Protein AF-A0AAW1GM35-F1 (afdb_monomer_lite)

Radius of gyration: 33.36 Å; chains: 1; bounding box: 87×50×79 Å

pLDDT: mean 75.02, std 17.86, range [32.12, 93.69]

Organism: Saponaria officinalis (NCBI:txid3572)

Structure (mmCIF, N/CA/C/O backbone):
data_AF-A0AAW1GM35-F1
#
_entry.id   AF-A0AAW1GM35-F1
#
loop_
_atom_site.group_PDB
_atom_site.id
_atom_site.type_symbol
_atom_site.label_atom_id
_atom_site.label_alt_id
_atom_site.label_comp_id
_atom_site.label_asym_id
_atom_site.label_entity_id
_atom_site.label_seq_id
_atom_site.pdbx_PDB_ins_code
_atom_site.Cartn_x
_atom_site.Cartn_y
_atom_site.Cartn_z
_atom_site.occupancy
_atom_site.B_iso_or_equiv
_atom_site.auth_seq_id
_atom_site.auth_comp_id
_atom_site.auth_asym_id
_atom_site.auth_atom_id
_atom_site.pdbx_PDB_model_num
ATOM 1 N N . MET A 1 1 ? -13.112 -15.712 -7.046 1.00 32.12 1 MET A N 1
ATOM 2 C CA . MET A 1 1 ? -11.960 -14.816 -7.282 1.00 32.12 1 MET A CA 1
ATOM 3 C C . MET A 1 1 ? -10.790 -15.683 -7.700 1.00 32.12 1 MET A C 1
ATOM 5 O O . MET A 1 1 ? -10.444 -16.577 -6.942 1.00 32.12 1 MET A O 1
ATOM 9 N N . ARG A 1 2 ? -10.239 -15.509 -8.906 1.00 34.97 2 ARG A N 1
ATOM 10 C CA . ARG A 1 2 ? -8.983 -16.179 -9.266 1.00 34.97 2 ARG A CA 1
ATOM 11 C C . ARG A 1 2 ? -7.852 -15.352 -8.672 1.00 34.97 2 ARG A C 1
ATOM 13 O O . ARG A 1 2 ? -7.582 -14.259 -9.156 1.00 34.97 2 ARG A O 1
ATOM 20 N N . VAL A 1 3 ? -7.256 -15.851 -7.598 1.00 40.06 3 VAL A N 1
ATOM 21 C CA . VAL A 1 3 ? -5.937 -15.399 -7.165 1.00 40.06 3 VAL A CA 1
ATOM 22 C C . VAL A 1 3 ? -4.991 -15.848 -8.273 1.00 40.06 3 VAL A C 1
ATOM 24 O O . VAL A 1 3 ? -4.821 -17.045 -8.492 1.00 40.06 3 VAL A O 1
ATOM 27 N N . LEU A 1 4 ? -4.482 -14.901 -9.060 1.00 42.59 4 LEU A N 1
ATOM 28 C CA . LEU A 1 4 ? -3.364 -15.161 -9.958 1.00 42.59 4 LEU A CA 1
ATOM 29 C C . LEU A 1 4 ? -2.147 -15.388 -9.064 1.00 42.59 4 LEU A C 1
ATOM 31 O O . LEU A 1 4 ? -1.427 -14.454 -8.719 1.00 42.59 4 LEU A O 1
ATOM 35 N N . GLU A 1 5 ? -1.964 -16.638 -8.642 1.00 44.81 5 GLU A N 1
ATOM 36 C CA . GLU A 1 5 ? -0.674 -17.161 -8.210 1.00 44.81 5 GLU A CA 1
ATOM 37 C C . GLU A 1 5 ? 0.240 -17.173 -9.432 1.00 44.81 5 GLU A C 1
ATOM 39 O O . GLU A 1 5 ? 0.529 -18.198 -10.052 1.00 44.81 5 GLU A O 1
ATOM 44 N N . ASP A 1 6 ? 0.687 -15.985 -9.818 1.00 46.25 6 ASP A N 1
ATOM 45 C CA . ASP A 1 6 ? 1.855 -15.863 -10.652 1.00 46.25 6 ASP A CA 1
ATOM 46 C C . ASP A 1 6 ? 3.016 -16.338 -9.781 1.00 46.25 6 ASP A C 1
ATOM 48 O O . ASP A 1 6 ? 3.591 -15.565 -9.016 1.00 46.25 6 ASP A O 1
ATOM 52 N N . SER A 1 7 ? 3.302 -17.646 -9.867 1.00 44.41 7 SER A N 1
ATOM 53 C CA . SER A 1 7 ? 4.556 -18.262 -9.435 1.00 44.41 7 SER A CA 1
ATOM 54 C C . SER A 1 7 ? 5.657 -17.234 -9.640 1.00 44.41 7 SER A C 1
ATOM 56 O O . SER A 1 7 ? 5.785 -16.706 -10.749 1.00 44.41 7 SER A O 1
ATOM 58 N N . ILE A 1 8 ? 6.367 -16.890 -8.564 1.00 48.56 8 ILE A N 1
ATOM 59 C CA . ILE A 1 8 ? 7.506 -15.976 -8.586 1.00 48.56 8 ILE A CA 1
ATOM 60 C C . ILE A 1 8 ? 8.506 -16.583 -9.566 1.00 48.56 8 ILE A C 1
ATOM 62 O O . ILE A 1 8 ? 9.304 -17.451 -9.214 1.00 48.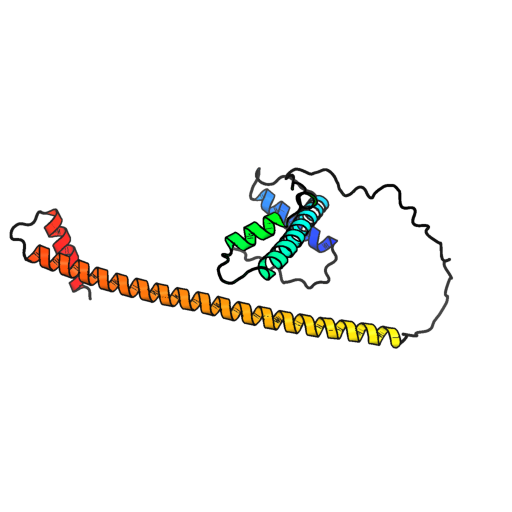56 8 ILE A O 1
ATOM 66 N N . VAL A 1 9 ? 8.392 -16.206 -10.839 1.00 49.59 9 VAL A N 1
ATOM 67 C CA . VAL A 1 9 ? 9.261 -16.751 -11.865 1.00 49.59 9 VAL A CA 1
ATOM 68 C C . VAL A 1 9 ? 10.607 -16.093 -11.636 1.00 49.59 9 VAL A C 1
ATOM 70 O O . VAL A 1 9 ? 10.710 -14.867 -11.653 1.00 49.59 9 VAL A O 1
ATOM 73 N N . GLY A 1 10 ? 11.605 -16.925 -11.342 1.00 48.44 10 GLY A N 1
ATOM 74 C CA . GLY A 1 10 ? 12.950 -16.496 -10.988 1.00 48.44 10 GLY A CA 1
ATOM 75 C C . GLY A 1 10 ? 13.560 -15.518 -11.993 1.00 48.44 10 GLY A C 1
ATOM 76 O O . GLY A 1 10 ? 13.146 -15.425 -13.148 1.00 48.44 10 GLY A O 1
ATOM 77 N N . THR A 1 11 ? 14.583 -14.814 -11.518 1.00 52.97 11 THR A N 1
ATOM 78 C CA . THR A 1 11 ? 15.310 -13.665 -12.091 1.00 52.97 11 THR A CA 1
ATOM 79 C C . THR A 1 11 ? 15.846 -13.825 -13.533 1.00 52.97 11 THR A C 1
ATOM 81 O O . THR A 1 11 ? 16.445 -12.891 -14.057 1.00 52.97 11 THR A O 1
ATOM 84 N N . ASP A 1 12 ? 15.607 -14.954 -14.206 1.00 51.22 12 ASP A N 1
ATOM 85 C CA . ASP A 1 12 ? 16.192 -15.344 -15.500 1.00 51.22 12 ASP A CA 1
ATOM 86 C C . ASP A 1 12 ? 15.163 -15.468 -16.649 1.00 51.22 12 ASP A C 1
ATOM 88 O O . ASP A 1 12 ? 15.326 -16.241 -17.595 1.00 51.22 12 ASP A O 1
ATOM 92 N N . GLN A 1 13 ? 14.067 -14.700 -16.608 1.00 62.78 13 GLN A N 1
ATOM 93 C CA . GLN A 1 13 ? 13.185 -14.567 -17.773 1.00 62.78 13 GLN A CA 1
ATOM 94 C C . GLN A 1 13 ? 13.818 -13.671 -18.845 1.00 62.78 13 GLN A C 1
ATOM 96 O O . GLN A 1 13 ? 14.325 -12.583 -18.557 1.00 62.78 13 GLN A O 1
ATOM 101 N N . ALA A 1 14 ? 13.698 -14.065 -20.117 1.00 75.25 14 ALA A N 1
ATOM 102 C CA . ALA A 1 14 ? 13.976 -13.155 -21.221 1.00 75.25 14 ALA A CA 1
ATOM 103 C C . ALA A 1 14 ? 13.109 -11.892 -21.059 1.00 75.25 14 ALA A C 1
ATOM 105 O O . ALA A 1 14 ? 11.888 -11.986 -20.937 1.00 75.25 14 ALA A O 1
ATOM 106 N N . ASN A 1 15 ? 13.738 -10.712 -21.071 1.00 77.56 15 ASN A N 1
ATOM 107 C CA . ASN A 1 15 ? 13.090 -9.405 -20.875 1.00 77.56 15 ASN A CA 1
ATOM 108 C C . ASN A 1 15 ? 11.808 -9.244 -21.722 1.00 77.56 15 ASN A C 1
ATOM 110 O O . ASN A 1 15 ? 10.807 -8.685 -21.277 1.00 77.56 15 ASN A O 1
ATOM 114 N N . GLU A 1 16 ? 11.817 -9.802 -22.931 1.00 80.19 16 GLU A N 1
ATOM 115 C CA . GLU A 1 16 ? 10.668 -9.829 -23.830 1.00 80.19 16 GLU A CA 1
ATOM 116 C C . GLU A 1 16 ? 9.476 -10.634 -23.289 1.00 80.19 16 GLU A C 1
ATOM 118 O O . GLU A 1 16 ? 8.349 -10.143 -23.338 1.00 80.19 16 GLU A O 1
ATOM 123 N N . ALA A 1 17 ? 9.711 -11.823 -22.726 1.00 83.38 17 ALA A N 1
ATOM 124 C CA . ALA A 1 17 ? 8.664 -12.671 -22.160 1.00 83.38 17 ALA A CA 1
ATOM 125 C C . ALA A 1 17 ? 7.968 -11.990 -20.972 1.00 83.38 17 ALA A C 1
ATOM 127 O O . ALA A 1 17 ? 6.737 -11.967 -20.907 1.00 83.38 17 ALA A O 1
ATOM 128 N N . PHE A 1 18 ? 8.746 -11.353 -20.092 1.00 84.69 18 PHE A N 1
ATOM 129 C CA . PHE A 1 18 ? 8.216 -10.572 -18.975 1.00 84.69 18 PHE A CA 1
ATOM 130 C C . PHE A 1 18 ? 7.275 -9.462 -19.461 1.00 84.69 18 PHE A C 1
ATOM 132 O O . PHE A 1 18 ? 6.116 -9.377 -19.050 1.00 84.69 18 PHE A O 1
ATOM 139 N N . TRP A 1 19 ? 7.736 -8.633 -20.400 1.00 88.44 19 TRP A N 1
ATOM 140 C CA . TRP A 1 19 ? 6.930 -7.517 -20.891 1.00 88.44 19 TRP A CA 1
ATOM 141 C C . TRP A 1 19 ? 5.730 -7.955 -21.739 1.00 88.44 19 TRP A C 1
ATOM 143 O O . TRP A 1 19 ? 4.736 -7.230 -21.783 1.00 88.44 19 TRP A O 1
ATOM 153 N N . ASN A 1 20 ? 5.780 -9.127 -22.379 1.00 88.06 20 ASN A N 1
ATOM 154 C CA . ASN A 1 20 ? 4.615 -9.725 -23.038 1.00 88.06 20 ASN A CA 1
ATOM 155 C C . ASN A 1 20 ? 3.531 -10.120 -22.023 1.00 88.06 20 ASN A C 1
ATOM 157 O O . ASN A 1 20 ? 2.350 -9.858 -22.258 1.00 88.06 20 ASN A O 1
ATOM 161 N N . ARG A 1 21 ? 3.916 -10.663 -20.861 1.00 89.69 21 ARG A N 1
ATOM 162 C CA . ARG A 1 21 ? 2.977 -10.951 -19.765 1.00 89.69 21 ARG A CA 1
ATOM 163 C C . ARG A 1 21 ? 2.342 -9.671 -19.222 1.00 89.69 21 ARG A C 1
ATOM 165 O O . ARG A 1 21 ? 1.122 -9.566 -19.170 1.00 89.69 21 ARG A O 1
ATOM 172 N N . VAL A 1 22 ? 3.158 -8.659 -18.911 1.00 88.81 22 VAL A N 1
ATOM 173 C CA . VAL A 1 22 ? 2.674 -7.346 -18.437 1.00 88.81 22 VAL A CA 1
ATOM 174 C C . VAL A 1 22 ? 1.715 -6.707 -19.444 1.00 88.81 22 VAL A C 1
ATOM 176 O O . VAL A 1 22 ? 0.691 -6.143 -19.065 1.00 88.81 22 VAL A O 1
ATOM 179 N N . LYS A 1 23 ? 2.023 -6.810 -20.740 1.00 90.50 23 LYS A N 1
ATOM 180 C CA . LYS A 1 23 ? 1.155 -6.323 -21.815 1.00 90.50 23 LYS A CA 1
ATOM 181 C C . LYS A 1 23 ? -0.191 -7.048 -21.849 1.00 90.50 23 LYS A C 1
ATOM 183 O O . LYS A 1 23 ? -1.203 -6.380 -22.033 1.00 90.50 23 LYS A O 1
ATOM 188 N N . SER A 1 24 ? -0.189 -8.365 -21.657 1.00 89.81 24 SER A N 1
ATOM 189 C CA . SER A 1 24 ? -1.408 -9.181 -21.637 1.00 89.81 24 SER A CA 1
ATOM 190 C C . SER A 1 24 ? -2.314 -8.765 -20.476 1.00 89.81 24 SER A C 1
ATOM 192 O O . SER A 1 24 ? -3.457 -8.385 -20.709 1.00 89.81 24 SER A O 1
ATOM 194 N N . PHE A 1 25 ? -1.769 -8.653 -19.259 1.00 91.44 25 PHE A N 1
ATOM 195 C CA . PHE A 1 25 ? -2.521 -8.140 -18.106 1.00 91.44 25 PHE A CA 1
ATOM 196 C C . PHE A 1 25 ? -3.044 -6.716 -18.310 1.00 91.44 25 PHE A C 1
ATOM 198 O O . PHE A 1 25 ? -4.157 -6.388 -17.902 1.00 91.44 25 PHE A O 1
ATOM 205 N N . TYR A 1 26 ? -2.256 -5.850 -18.950 1.00 88.00 26 TYR A N 1
ATOM 206 C CA . TYR A 1 26 ? -2.696 -4.494 -19.262 1.00 88.00 26 TYR A CA 1
ATOM 207 C C . TYR A 1 26 ? -3.879 -4.476 -20.240 1.00 88.00 26 TYR A C 1
ATOM 209 O O . TYR A 1 26 ? -4.788 -3.658 -20.092 1.00 88.00 26 TYR A O 1
ATOM 217 N N . ASP A 1 27 ? -3.871 -5.354 -21.244 1.00 88.94 27 ASP A N 1
ATOM 218 C CA . ASP A 1 27 ? -4.972 -5.476 -22.197 1.00 88.94 27 ASP A CA 1
ATOM 219 C C . ASP A 1 27 ? -6.230 -6.053 -21.540 1.00 88.94 27 ASP A C 1
ATOM 221 O O . ASP A 1 27 ? -7.302 -5.488 -21.742 1.00 88.94 27 ASP A O 1
ATOM 225 N N . GLU A 1 28 ? -6.099 -7.077 -20.694 1.00 90.38 28 GLU A N 1
ATOM 226 C CA . GLU A 1 28 ? -7.210 -7.628 -19.902 1.00 90.38 28 GLU A CA 1
ATOM 227 C C . GLU A 1 28 ? -7.840 -6.555 -19.000 1.00 90.38 28 GLU A C 1
ATOM 229 O O . GLU A 1 28 ? -9.055 -6.361 -18.993 1.00 90.38 28 GLU A O 1
ATOM 234 N N . ALA A 1 29 ? -7.014 -5.779 -18.288 1.00 88.31 29 ALA A N 1
ATOM 235 C CA . ALA A 1 29 ? -7.487 -4.680 -17.447 1.00 88.31 29 ALA A CA 1
ATOM 236 C C . ALA A 1 29 ? -8.176 -3.570 -18.259 1.00 88.31 29 ALA A C 1
ATOM 238 O O . ALA A 1 29 ? -9.118 -2.937 -17.770 1.00 88.31 29 ALA A O 1
ATOM 239 N N . ARG A 1 30 ? -7.715 -3.324 -19.494 1.00 90.31 30 ARG A N 1
ATOM 240 C CA . ARG A 1 30 ? -8.339 -2.376 -20.427 1.00 90.31 30 ARG A CA 1
ATOM 241 C C . ARG A 1 30 ? -9.690 -2.882 -20.919 1.00 90.31 30 ARG A C 1
ATOM 243 O O . ARG A 1 30 ? -10.614 -2.084 -21.031 1.00 90.31 30 ARG A O 1
ATOM 250 N N . GLU A 1 31 ? -9.799 -4.166 -21.240 1.00 87.19 31 GLU A N 1
ATOM 251 C CA . GLU A 1 31 ? -11.054 -4.788 -21.675 1.00 87.19 31 GLU A CA 1
ATOM 252 C C . GLU A 1 31 ? -12.089 -4.818 -20.551 1.00 87.19 31 GLU A C 1
ATOM 254 O O . GLU A 1 31 ? -13.257 -4.532 -20.798 1.00 87.19 31 GLU A O 1
ATOM 259 N N . ALA A 1 32 ? -11.653 -5.059 -19.312 1.00 87.62 32 ALA A N 1
ATOM 260 C CA . ALA A 1 32 ? -12.509 -4.984 -18.132 1.00 87.62 32 ALA A CA 1
ATOM 261 C C . ALA A 1 32 ? -12.976 -3.550 -17.803 1.00 87.62 32 ALA A C 1
ATOM 263 O O . ALA A 1 32 ? -14.039 -3.378 -17.214 1.00 87.62 32 ALA A O 1
ATOM 264 N N . ASN A 1 33 ? -12.202 -2.520 -18.177 1.00 82.12 33 ASN A N 1
ATOM 265 C CA . ASN A 1 33 ? -12.499 -1.108 -17.897 1.00 82.12 33 ASN A CA 1
ATOM 266 C C . ASN A 1 33 ? -12.427 -0.248 -19.174 1.00 82.12 33 ASN A C 1
ATOM 268 O O . ASN A 1 33 ? -11.512 0.583 -19.324 1.00 82.12 33 ASN A O 1
ATOM 272 N N . PRO A 1 34 ? -13.372 -0.428 -20.116 1.00 79.44 34 PRO A N 1
ATOM 273 C CA . PRO A 1 34 ? -13.373 0.318 -21.365 1.00 79.44 34 PRO A CA 1
ATOM 274 C C . PRO A 1 34 ? -13.502 1.825 -21.091 1.00 79.44 34 PRO A C 1
ATOM 276 O O . PRO A 1 34 ? -14.370 2.268 -20.346 1.00 79.44 34 PRO A O 1
ATOM 279 N N . GLY A 1 35 ? -12.610 2.623 -21.685 1.00 77.06 35 GLY A N 1
ATOM 280 C CA . GLY A 1 35 ? -12.595 4.089 -21.559 1.00 77.06 35 GLY A CA 1
ATOM 281 C C . GLY A 1 35 ? -11.664 4.651 -20.476 1.00 77.06 35 GLY A C 1
ATOM 282 O O . GLY A 1 35 ? -11.262 5.807 -20.582 1.00 77.06 35 GLY A O 1
ATOM 283 N N . VAL A 1 36 ? -11.240 3.845 -19.495 1.00 84.69 36 VAL A N 1
ATOM 284 C CA . VAL A 1 36 ? -10.290 4.282 -18.448 1.00 84.69 36 VAL A CA 1
ATOM 285 C C . VAL A 1 36 ? -8.840 4.142 -18.917 1.00 84.69 36 VAL A C 1
ATOM 287 O O . VAL A 1 36 ? -8.000 5.016 -18.691 1.00 84.69 36 VAL A O 1
ATOM 290 N N . LEU A 1 37 ? -8.527 3.035 -19.596 1.00 80.31 37 LEU A N 1
ATOM 291 C CA . LEU A 1 37 ? -7.178 2.725 -20.067 1.00 80.31 37 LEU A CA 1
ATOM 292 C C . LEU A 1 37 ? -7.080 2.883 -21.591 1.00 80.31 37 LEU A C 1
ATOM 294 O O . LEU A 1 37 ? -7.844 2.297 -22.354 1.00 80.31 37 LEU A O 1
ATOM 298 N N . LYS A 1 38 ? -6.099 3.667 -22.053 1.00 84.94 38 LYS A N 1
ATOM 299 C CA . LYS A 1 38 ? -5.796 3.824 -23.485 1.00 84.94 38 LYS A CA 1
ATOM 300 C C . LYS A 1 38 ? -5.099 2.575 -24.035 1.00 84.94 38 LYS A C 1
ATOM 302 O O . LYS A 1 38 ? -4.435 1.842 -23.304 1.00 84.94 38 LYS A O 1
ATOM 307 N N . LYS A 1 39 ? -5.191 2.335 -25.347 1.00 85.62 39 LYS A N 1
ATOM 308 C CA . LYS A 1 39 ? -4.347 1.322 -26.002 1.00 85.62 39 LYS A CA 1
ATOM 309 C C . LYS A 1 39 ? -2.880 1.742 -25.872 1.00 85.62 39 LYS A C 1
ATOM 311 O O . LYS A 1 39 ? -2.546 2.899 -26.095 1.00 85.62 39 LYS A O 1
ATOM 316 N N . ARG A 1 40 ? -2.008 0.809 -25.489 1.00 86.56 40 ARG A N 1
ATOM 317 C CA . ARG A 1 40 ? -0.559 1.031 -25.378 1.00 86.56 40 ARG A CA 1
ATOM 318 C C . ARG A 1 40 ? 0.182 -0.162 -25.941 1.00 86.56 40 ARG A C 1
ATOM 320 O O . ARG A 1 40 ? -0.326 -1.277 -25.867 1.00 86.56 40 ARG A O 1
ATOM 327 N N . THR A 1 41 ? 1.372 0.065 -26.485 1.00 88.94 41 THR A N 1
ATOM 328 C CA . THR A 1 41 ? 2.280 -1.005 -26.916 1.00 88.94 41 THR A CA 1
ATOM 329 C C . THR A 1 41 ? 3.158 -1.476 -25.756 1.00 88.94 41 THR A C 1
ATOM 331 O O . THR A 1 41 ? 3.322 -0.780 -24.754 1.00 88.94 41 THR A O 1
ATOM 334 N N . ARG A 1 42 ? 3.774 -2.654 -25.903 1.00 87.69 42 ARG A N 1
ATOM 335 C CA . ARG A 1 42 ? 4.736 -3.196 -24.931 1.00 87.69 42 ARG A CA 1
ATOM 336 C C . ARG A 1 42 ? 5.871 -2.211 -24.620 1.00 87.69 42 ARG A C 1
ATOM 338 O O . ARG A 1 42 ? 6.187 -1.983 -23.459 1.00 87.69 42 ARG A O 1
ATOM 345 N N . ALA A 1 43 ? 6.444 -1.598 -25.657 1.00 84.62 43 ALA A N 1
ATOM 346 C CA . ALA A 1 43 ? 7.538 -0.638 -25.520 1.00 84.62 43 ALA A CA 1
ATOM 347 C C . ALA A 1 43 ? 7.123 0.622 -24.740 1.00 84.62 43 ALA A C 1
ATOM 349 O O . ALA A 1 43 ? 7.919 1.159 -23.974 1.00 84.62 43 ALA A O 1
ATOM 350 N N . MET A 1 44 ? 5.870 1.069 -24.888 1.00 85.19 44 MET A N 1
ATOM 351 C CA . MET A 1 44 ? 5.338 2.205 -24.125 1.00 85.19 44 MET A CA 1
ATOM 352 C C . MET A 1 44 ? 5.194 1.875 -22.637 1.00 85.19 44 MET A C 1
ATOM 354 O O . MET A 1 44 ? 5.486 2.720 -21.792 1.00 85.19 44 MET A O 1
ATOM 358 N N . LEU A 1 45 ? 4.761 0.653 -22.308 1.00 84.81 45 LEU A N 1
ATOM 359 C CA . LEU A 1 45 ? 4.646 0.198 -20.919 1.00 84.81 45 LEU A CA 1
ATOM 360 C C . LEU A 1 45 ? 6.026 0.085 -20.254 1.00 84.81 45 LEU A C 1
ATOM 362 O O . LEU A 1 45 ? 6.207 0.639 -19.171 1.00 84.81 45 LEU A O 1
ATOM 366 N N . ASP A 1 46 ? 7.004 -0.526 -20.933 1.00 85.31 46 ASP A N 1
ATOM 367 C CA . ASP A 1 46 ? 8.397 -0.600 -20.458 1.00 85.31 46 ASP A CA 1
ATOM 368 C C . ASP A 1 46 ? 8.997 0.799 -20.263 1.00 85.31 46 ASP A C 1
ATOM 370 O O . ASP A 1 46 ? 9.502 1.136 -19.192 1.00 85.31 46 ASP A O 1
ATOM 374 N N . GLY A 1 47 ? 8.862 1.674 -21.263 1.00 83.25 47 GLY A N 1
ATOM 375 C CA . GLY A 1 47 ? 9.356 3.048 -21.188 1.00 83.25 47 GLY A CA 1
ATOM 376 C C . GLY A 1 47 ? 8.751 3.833 -20.022 1.00 83.25 47 GLY A C 1
ATOM 377 O O . GLY A 1 47 ? 9.478 4.485 -19.268 1.00 83.25 47 GLY A O 1
ATOM 378 N N . ARG A 1 48 ? 7.430 3.740 -19.826 1.00 86.12 48 ARG A N 1
ATOM 379 C CA . ARG A 1 48 ? 6.744 4.397 -18.707 1.00 86.12 48 ARG A CA 1
ATOM 380 C C . ARG A 1 48 ? 7.213 3.851 -17.364 1.00 86.12 48 ARG A C 1
ATOM 382 O O . ARG A 1 48 ? 7.516 4.644 -16.474 1.00 86.12 48 ARG A O 1
ATOM 389 N N . PHE A 1 49 ? 7.303 2.530 -17.230 1.00 86.94 49 PHE A N 1
ATOM 390 C CA . PHE A 1 49 ? 7.794 1.895 -16.014 1.00 86.94 49 PHE A CA 1
ATOM 391 C C . PHE A 1 49 ? 9.207 2.372 -15.682 1.00 86.94 49 PHE A C 1
ATOM 393 O O . PHE A 1 49 ? 9.413 2.904 -14.601 1.00 86.94 49 PHE A O 1
ATOM 400 N N . ARG A 1 50 ? 10.152 2.329 -16.632 1.00 84.38 50 ARG A N 1
ATOM 401 C CA . ARG A 1 50 ? 11.531 2.800 -16.409 1.00 84.38 50 ARG A CA 1
ATOM 402 C C . ARG A 1 50 ? 11.602 4.247 -15.937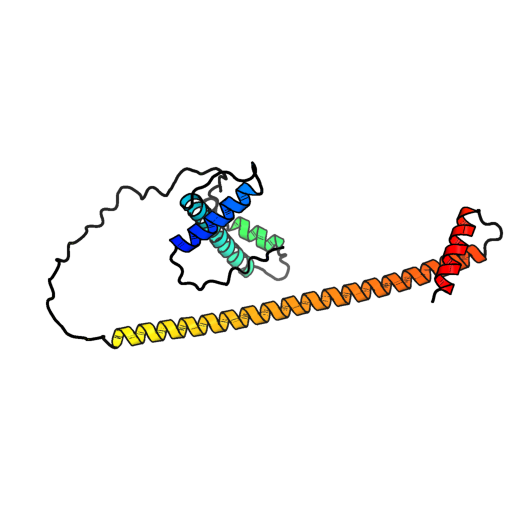 1.00 84.38 50 ARG A C 1
ATOM 404 O O . ARG A 1 50 ? 12.411 4.559 -15.062 1.00 84.38 50 ARG A O 1
ATOM 411 N N . ARG A 1 51 ? 10.774 5.137 -16.494 1.00 82.44 51 ARG A N 1
ATOM 412 C CA . ARG A 1 51 ? 10.715 6.546 -16.071 1.00 82.44 51 ARG A CA 1
ATOM 413 C C . ARG A 1 51 ? 10.228 6.668 -14.628 1.00 82.44 51 ARG A C 1
ATOM 415 O O . ARG A 1 51 ? 10.859 7.376 -13.847 1.00 82.44 51 ARG A O 1
ATOM 422 N N . ILE A 1 52 ? 9.157 5.955 -14.275 1.00 83.88 52 ILE A N 1
ATOM 423 C CA . ILE A 1 52 ? 8.620 5.923 -12.909 1.00 83.88 52 ILE A CA 1
ATOM 424 C C . ILE A 1 52 ? 9.653 5.328 -11.953 1.00 83.88 52 ILE A C 1
ATOM 426 O O . ILE A 1 52 ? 10.003 5.973 -10.972 1.00 83.88 52 ILE A O 1
ATOM 430 N N . SER A 1 53 ? 10.215 4.158 -12.262 1.00 84.50 53 SER A N 1
ATOM 431 C CA . SER A 1 53 ? 11.239 3.505 -11.443 1.00 84.50 53 SER A CA 1
ATOM 432 C C . SER A 1 53 ? 12.447 4.408 -11.228 1.00 84.50 53 SER A C 1
ATOM 434 O O . SER A 1 53 ? 12.961 4.491 -10.120 1.00 84.50 53 SER A O 1
ATOM 436 N N . THR A 1 54 ? 12.878 5.140 -12.258 1.00 83.75 54 THR A N 1
ATOM 437 C CA . THR A 1 54 ? 13.980 6.103 -12.134 1.00 83.75 54 THR A CA 1
ATOM 438 C C . THR A 1 54 ? 13.640 7.233 -11.165 1.00 83.75 54 THR A C 1
ATOM 440 O O . THR A 1 54 ? 14.476 7.601 -10.343 1.00 83.75 54 THR A O 1
ATOM 443 N N . GLN A 1 55 ? 12.428 7.783 -11.239 1.00 81.38 55 GLN A N 1
ATOM 444 C CA . GLN A 1 55 ? 11.980 8.832 -10.318 1.00 81.38 55 GLN A CA 1
ATOM 445 C C . GLN A 1 55 ? 11.847 8.310 -8.887 1.00 81.38 55 GLN A C 1
ATOM 447 O O . GLN A 1 55 ? 12.325 8.961 -7.963 1.00 81.38 55 GLN A O 1
ATOM 452 N N . VAL A 1 56 ? 11.292 7.109 -8.712 1.00 85.44 56 VAL A N 1
ATOM 453 C CA . VAL A 1 56 ? 11.187 6.445 -7.407 1.00 85.44 56 VAL A CA 1
ATOM 454 C C . VAL A 1 56 ? 12.573 6.200 -6.813 1.00 85.44 56 VAL A C 1
ATOM 456 O O . VAL A 1 56 ? 12.801 6.590 -5.679 1.00 85.44 56 VAL A O 1
ATOM 459 N N . MET A 1 57 ? 13.531 5.658 -7.574 1.00 85.19 57 MET A N 1
ATOM 460 C CA . MET A 1 57 ? 14.905 5.450 -7.090 1.00 85.19 57 MET A CA 1
ATOM 461 C C . MET A 1 57 ? 15.574 6.761 -6.652 1.00 85.19 57 MET A C 1
ATOM 463 O O . MET A 1 57 ? 16.223 6.809 -5.608 1.00 85.19 57 MET A O 1
ATOM 467 N N . LYS A 1 58 ? 15.397 7.841 -7.424 1.00 84.50 58 LYS A N 1
ATOM 468 C CA . LYS A 1 58 ? 15.912 9.173 -7.066 1.00 84.50 58 LYS A CA 1
ATOM 469 C C . LYS A 1 58 ? 15.268 9.692 -5.780 1.00 84.50 58 LYS A C 1
ATOM 471 O O . LYS A 1 58 ? 15.976 10.1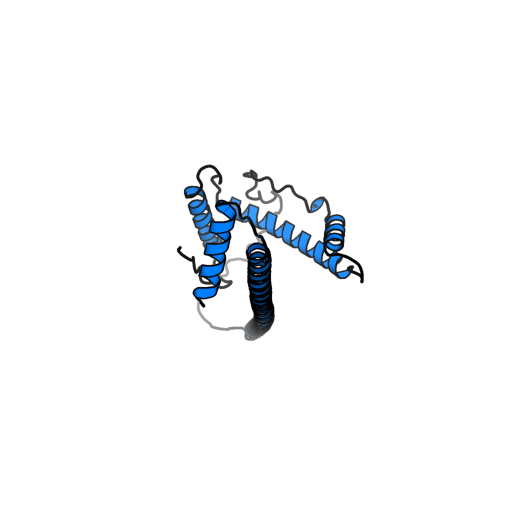46 -4.888 1.00 84.50 58 LYS A O 1
ATOM 476 N N . TRP A 1 59 ? 13.946 9.576 -5.667 1.00 84.62 59 TRP A N 1
ATOM 477 C CA . TRP A 1 59 ? 13.205 9.942 -4.462 1.00 84.62 59 TRP A CA 1
ATOM 478 C C . TRP A 1 59 ? 13.657 9.132 -3.240 1.00 84.62 59 TRP A C 1
ATOM 480 O O . TRP A 1 59 ? 13.908 9.710 -2.186 1.00 84.62 59 TRP A O 1
ATOM 490 N N . SER A 1 60 ? 13.844 7.818 -3.385 1.00 87.38 60 SER A N 1
ATOM 491 C CA . SER A 1 60 ? 14.351 6.944 -2.324 1.00 87.38 60 SER A CA 1
ATOM 492 C C . SER A 1 60 ? 15.734 7.375 -1.836 1.00 87.38 60 SER A C 1
ATOM 494 O O . SER A 1 60 ? 15.962 7.402 -0.631 1.00 87.38 60 SER A O 1
ATOM 496 N N . SER A 1 61 ? 16.630 7.788 -2.738 1.00 83.00 61 SER A N 1
ATOM 497 C CA . SER A 1 61 ? 17.937 8.334 -2.350 1.00 83.00 61 SER A CA 1
ATOM 498 C C . SER A 1 61 ? 17.804 9.643 -1.557 1.00 83.00 61 SER A C 1
ATOM 500 O O . SER A 1 61 ? 18.465 9.810 -0.533 1.00 83.00 61 SER A O 1
ATOM 502 N N . CYS A 1 62 ? 16.902 10.548 -1.959 1.00 82.88 62 CYS A N 1
ATOM 503 C CA . CYS A 1 62 ? 16.608 11.769 -1.197 1.00 82.88 62 CYS A CA 1
ATOM 504 C C . CYS A 1 62 ? 16.028 11.457 0.194 1.00 82.88 62 CYS A C 1
ATOM 506 O O . CYS A 1 62 ? 16.459 12.052 1.181 1.00 82.88 62 CYS A O 1
ATOM 508 N N . MET A 1 63 ? 15.096 10.504 0.282 1.00 88.19 63 MET A N 1
ATOM 509 C CA . MET A 1 63 ? 14.502 10.035 1.539 1.00 88.19 63 MET A CA 1
ATOM 510 C C . MET A 1 63 ? 15.530 9.394 2.468 1.00 88.19 63 MET A C 1
ATOM 512 O O . MET A 1 63 ? 15.473 9.612 3.675 1.00 88.19 63 MET A O 1
ATOM 516 N N . GLU A 1 64 ? 16.485 8.634 1.932 1.00 87.81 64 GLU A N 1
ATOM 517 C CA . GLU A 1 64 ? 17.572 8.044 2.713 1.00 87.81 64 GLU A CA 1
ATOM 518 C C . GLU A 1 64 ? 18.477 9.132 3.306 1.00 87.81 64 GLU A C 1
ATOM 520 O O . GLU A 1 64 ? 18.785 9.105 4.498 1.00 87.81 64 GLU A O 1
ATOM 525 N N . VAL A 1 65 ? 18.859 10.130 2.503 1.00 85.69 65 VAL A N 1
ATOM 526 C CA . VAL A 1 65 ? 19.661 11.267 2.978 1.00 85.69 65 VAL A CA 1
ATOM 527 C C . VAL A 1 65 ? 18.909 12.072 4.042 1.00 85.69 65 VAL A C 1
ATOM 529 O O . VAL A 1 65 ? 19.500 12.399 5.070 1.00 85.69 65 VAL A O 1
ATOM 532 N N . ALA A 1 66 ? 17.621 12.353 3.836 1.00 84.56 66 ALA A N 1
ATOM 533 C CA . ALA A 1 66 ? 16.785 13.054 4.811 1.00 84.56 66 ALA A CA 1
ATOM 534 C C . ALA A 1 66 ? 16.619 12.244 6.108 1.00 84.56 66 ALA A C 1
ATOM 536 O O . ALA A 1 66 ? 16.748 12.774 7.208 1.00 84.56 66 ALA A O 1
ATOM 537 N N . SER A 1 67 ? 16.425 10.930 5.992 1.00 85.88 67 SER A N 1
ATOM 538 C CA . SER A 1 67 ? 16.276 10.029 7.138 1.00 85.88 67 SER A CA 1
ATOM 539 C C . SER A 1 67 ? 17.561 9.929 7.964 1.00 85.88 67 SER A C 1
ATOM 541 O O . SER A 1 67 ? 17.494 9.868 9.186 1.00 85.88 67 SER A O 1
ATOM 543 N N . ARG A 1 68 ? 18.742 9.993 7.333 1.00 88.00 68 ARG A N 1
ATOM 544 C CA . ARG A 1 68 ? 20.038 10.076 8.039 1.00 88.00 68 ARG A CA 1
ATOM 545 C C . ARG A 1 68 ? 20.225 11.389 8.807 1.00 88.00 68 ARG A C 1
ATOM 547 O O . ARG A 1 68 ? 21.020 11.429 9.739 1.00 88.00 68 ARG A O 1
ATOM 554 N N . ARG A 1 69 ? 19.522 12.456 8.418 1.00 85.06 69 ARG A N 1
ATOM 555 C CA . ARG A 1 69 ? 19.526 13.758 9.109 1.00 85.06 69 ARG A CA 1
ATOM 556 C C . ARG A 1 69 ? 18.483 13.848 10.219 1.00 85.06 69 ARG A C 1
ATOM 558 O O . ARG A 1 69 ? 18.465 14.845 10.937 1.00 85.06 69 ARG A O 1
ATOM 565 N N . LYS A 1 70 ? 17.625 12.833 10.360 1.00 86.19 70 LYS A N 1
ATOM 566 C CA . LYS A 1 70 ? 16.570 12.797 11.370 1.00 86.19 70 LYS A CA 1
ATOM 567 C C . LYS A 1 70 ? 17.186 12.845 12.771 1.00 86.19 70 LYS A C 1
ATOM 569 O O . LYS A 1 70 ? 17.828 11.893 13.207 1.00 86.19 70 LYS A O 1
ATOM 574 N N . GLY A 1 71 ? 16.972 13.956 13.470 1.00 80.38 71 GLY A N 1
ATOM 575 C CA . GLY A 1 71 ? 17.330 14.127 14.878 1.00 80.38 71 GLY A CA 1
ATOM 576 C C . GLY A 1 71 ? 16.179 13.782 15.828 1.00 80.38 71 GLY A C 1
ATOM 577 O O . GLY A 1 71 ? 15.029 13.617 15.411 1.00 80.38 71 GLY A O 1
ATOM 578 N N . SER A 1 72 ? 16.474 13.708 17.128 1.00 69.88 72 SER A N 1
ATOM 579 C CA . SER A 1 72 ? 15.457 13.576 18.178 1.00 69.88 72 SER A CA 1
ATOM 580 C C . SER A 1 72 ? 14.501 14.775 18.135 1.00 69.88 72 SER A C 1
ATOM 582 O O . SER A 1 72 ? 14.928 15.904 18.368 1.00 69.88 72 SER A O 1
ATOM 584 N N . GLY A 1 73 ? 13.227 14.536 17.817 1.00 76.25 73 GLY A N 1
ATOM 585 C CA . GLY A 1 73 ? 12.200 15.579 17.693 1.00 76.25 73 GLY A CA 1
ATOM 586 C C . GLY A 1 73 ? 11.726 15.873 16.266 1.00 76.25 73 GLY A C 1
ATOM 587 O O . GLY A 1 73 ? 10.776 16.628 16.110 1.00 76.25 73 GLY A O 1
ATOM 588 N N . MET A 1 74 ? 12.327 15.269 15.233 1.00 78.62 74 MET A N 1
ATOM 589 C CA . MET A 1 74 ? 11.825 15.372 13.855 1.00 78.62 74 MET A CA 1
ATOM 590 C C . MET A 1 74 ? 10.727 14.340 13.577 1.00 78.62 74 MET A C 1
ATOM 592 O O . MET A 1 74 ? 10.929 13.135 13.781 1.00 78.62 74 MET A O 1
ATOM 596 N N . SER A 1 75 ? 9.584 14.813 13.077 1.00 86.50 75 SER A N 1
ATOM 597 C CA . SER A 1 75 ? 8.481 13.966 12.620 1.00 86.50 75 SER A CA 1
ATOM 598 C C . SER A 1 75 ? 8.787 13.327 11.258 1.00 86.50 75 SER A C 1
ATOM 600 O O . SER A 1 75 ? 9.738 13.697 10.567 1.00 86.50 75 SER A O 1
ATOM 602 N N . GLU A 1 76 ? 7.990 12.336 10.854 1.00 84.75 76 GLU A N 1
ATOM 603 C CA . GLU A 1 76 ? 8.099 11.756 9.507 1.00 84.75 76 GLU A CA 1
ATOM 604 C C . GLU A 1 76 ? 7.760 12.775 8.413 1.00 84.75 76 GLU A C 1
ATOM 606 O O . GLU A 1 76 ? 8.415 12.791 7.370 1.00 84.75 76 GLU A O 1
ATOM 611 N N . ASP A 1 77 ? 6.822 13.684 8.680 1.00 87.94 77 ASP A N 1
ATOM 612 C CA . ASP A 1 77 ? 6.470 14.768 7.763 1.00 87.94 77 ASP A CA 1
ATOM 613 C C . ASP A 1 77 ? 7.642 15.733 7.549 1.00 87.94 77 ASP A C 1
ATOM 615 O O . ASP A 1 77 ? 7.884 16.169 6.420 1.00 87.94 77 ASP A O 1
ATOM 619 N N . ASP A 1 78 ? 8.434 15.997 8.592 1.00 85.25 78 ASP A N 1
ATOM 620 C CA . ASP A 1 78 ? 9.646 16.819 8.490 1.00 85.25 78 ASP A CA 1
ATOM 621 C C . ASP A 1 78 ? 10.715 16.149 7.618 1.00 85.25 78 ASP A C 1
ATOM 623 O O . ASP A 1 78 ? 11.373 16.808 6.809 1.00 85.25 78 ASP A O 1
ATOM 627 N N . VAL A 1 79 ? 10.859 14.824 7.729 1.00 84.19 79 VAL A N 1
ATOM 628 C CA . VAL A 1 79 ? 11.780 14.034 6.896 1.00 84.19 79 VAL A CA 1
ATOM 62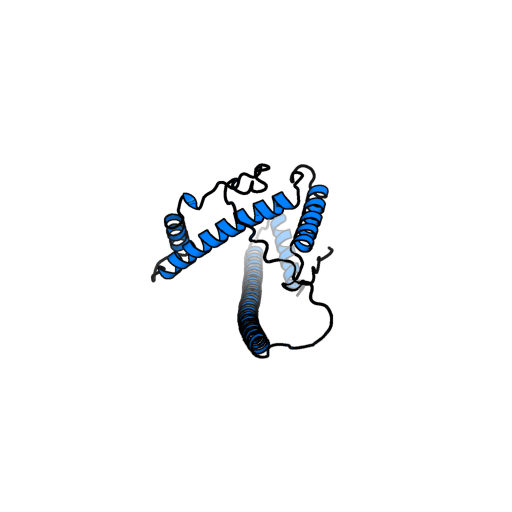9 C C . VAL A 1 79 ? 11.333 14.047 5.434 1.00 84.19 79 VAL A C 1
ATOM 631 O O . VAL A 1 79 ? 12.156 14.240 4.538 1.00 84.19 79 VAL A O 1
ATOM 634 N N . ILE A 1 80 ? 10.031 13.902 5.173 1.00 87.56 80 ILE A N 1
ATOM 635 C CA . ILE A 1 80 ? 9.470 14.000 3.819 1.00 87.56 80 ILE A CA 1
ATOM 636 C C . ILE A 1 80 ? 9.670 15.415 3.263 1.00 87.56 80 ILE A C 1
ATOM 638 O O . ILE A 1 80 ? 10.033 15.574 2.094 1.00 87.56 80 ILE A O 1
ATOM 642 N N . ALA A 1 81 ? 9.470 16.451 4.079 1.00 88.81 81 ALA A N 1
ATOM 643 C CA . ALA A 1 81 ? 9.695 17.836 3.682 1.00 88.81 81 ALA A CA 1
ATOM 644 C C . ALA A 1 81 ? 11.173 18.107 3.349 1.00 88.81 81 ALA A C 1
ATOM 646 O O . ALA A 1 81 ? 11.452 18.776 2.351 1.00 88.81 81 ALA A O 1
ATOM 647 N N . ASP A 1 82 ? 12.123 17.562 4.116 1.00 85.31 82 ASP A N 1
ATOM 648 C CA . ASP A 1 82 ? 13.554 17.668 3.799 1.00 85.31 82 ASP A CA 1
ATOM 649 C C . ASP A 1 82 ? 13.912 16.888 2.5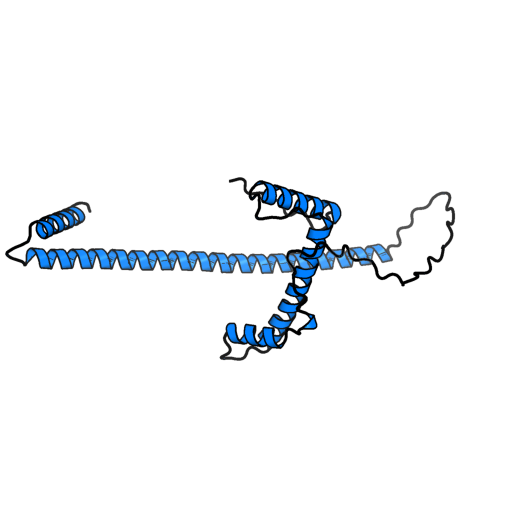23 1.00 85.31 82 ASP A C 1
ATOM 651 O O . ASP A 1 82 ? 14.598 17.409 1.642 1.00 85.31 82 ASP A O 1
ATOM 655 N N . ALA A 1 83 ? 13.356 15.687 2.335 1.00 86.56 83 ALA A N 1
ATOM 656 C CA . ALA A 1 83 ? 13.529 14.916 1.104 1.00 86.56 83 ALA A CA 1
ATOM 657 C C . ALA A 1 83 ? 13.004 15.668 -0.134 1.00 86.56 83 ALA A C 1
ATOM 659 O O . ALA A 1 83 ? 13.653 15.648 -1.182 1.00 86.56 83 ALA A O 1
ATOM 660 N N . ARG A 1 84 ? 11.885 16.401 -0.016 1.00 88.75 84 ARG A N 1
ATOM 661 C CA . ARG A 1 84 ? 11.377 17.289 -1.082 1.00 88.75 84 ARG A CA 1
ATOM 662 C C . ARG A 1 84 ? 12.343 18.426 -1.401 1.00 88.75 84 ARG A C 1
ATOM 664 O O . ARG A 1 84 ? 12.523 18.727 -2.575 1.00 88.75 84 ARG A O 1
ATOM 671 N N . LYS A 1 85 ? 12.991 19.024 -0.397 1.00 88.31 85 LYS A N 1
ATOM 672 C CA . LYS A 1 85 ? 14.015 20.068 -0.607 1.00 88.31 85 LYS A CA 1
ATOM 673 C C . LYS A 1 85 ? 15.266 19.515 -1.293 1.00 88.31 85 LYS A C 1
ATOM 675 O O . LYS A 1 85 ? 15.891 20.211 -2.087 1.00 88.31 85 LYS A O 1
ATOM 680 N N . LEU A 1 86 ? 15.625 18.265 -0.999 1.00 86.62 86 LEU A N 1
ATOM 681 C CA . LEU A 1 86 ? 16.737 17.560 -1.640 1.00 86.62 86 LEU A CA 1
ATOM 682 C C . LEU A 1 86 ? 16.419 17.117 -3.076 1.00 86.62 86 LEU A C 1
ATOM 684 O O . LEU A 1 86 ? 17.337 16.924 -3.879 1.00 86.62 86 LEU A O 1
ATOM 688 N N . TYR A 1 87 ? 15.139 16.952 -3.410 1.00 86.50 87 TYR A N 1
ATOM 689 C CA . TYR A 1 87 ? 14.702 16.525 -4.731 1.00 86.50 87 TYR A CA 1
ATOM 690 C C . TYR A 1 87 ? 14.835 17.665 -5.749 1.00 86.50 87 TYR A C 1
ATOM 692 O O . TYR A 1 87 ? 14.059 18.619 -5.770 1.00 86.50 87 TYR A O 1
ATOM 700 N N . LYS A 1 88 ? 15.844 17.568 -6.619 1.00 81.81 88 LYS A N 1
ATOM 701 C CA . LYS A 1 88 ? 16.136 18.593 -7.628 1.00 81.81 88 LYS A CA 1
ATOM 702 C C . LYS A 1 88 ? 15.068 18.646 -8.735 1.00 81.81 88 LYS A C 1
ATOM 704 O O . LYS A 1 88 ? 14.574 17.594 -9.145 1.00 81.81 88 LYS A O 1
ATOM 709 N N . PRO A 1 89 ? 14.795 19.827 -9.325 1.00 68.38 89 PRO A N 1
ATOM 710 C CA . PRO A 1 89 ? 13.871 19.974 -10.458 1.00 68.38 89 PRO A CA 1
ATOM 711 C C . PRO A 1 89 ? 14.224 19.092 -11.664 1.00 68.38 89 PRO A C 1
ATOM 713 O O . PRO A 1 89 ? 13.339 18.571 -12.331 1.00 68.38 89 PRO A O 1
ATOM 716 N N . GLU A 1 90 ? 15.514 18.835 -11.893 1.00 67.00 90 GLU A N 1
ATOM 717 C CA . GLU A 1 90 ? 16.027 17.931 -12.938 1.00 67.00 90 GLU A CA 1
ATOM 718 C C . GLU A 1 90 ? 15.591 16.463 -12.754 1.00 67.00 90 GLU A C 1
ATOM 720 O O . GLU A 1 90 ? 15.652 15.655 -13.684 1.00 67.00 90 GLU A O 1
ATOM 725 N N . TYR A 1 91 ? 15.157 16.081 -11.550 1.00 66.44 91 TYR A N 1
ATOM 726 C CA . TYR A 1 91 ? 14.572 14.769 -11.282 1.00 66.44 91 TYR A CA 1
ATOM 727 C C . TYR A 1 91 ? 13.079 14.724 -11.614 1.00 66.44 91 TYR A C 1
ATOM 729 O O . TYR A 1 91 ? 12.556 13.656 -11.934 1.00 66.44 91 TYR A O 1
ATOM 737 N N . SER A 1 92 ? 12.408 15.875 -11.595 1.00 62.12 92 SER A N 1
ATOM 738 C CA . SER A 1 92 ? 10.990 16.034 -11.895 1.00 62.12 92 SER A CA 1
ATOM 739 C C . SER A 1 92 ? 10.761 16.200 -13.397 1.00 62.12 92 SER A C 1
ATOM 741 O O . SER A 1 92 ? 10.324 17.250 -13.862 1.00 62.12 92 SER A O 1
ATOM 743 N N . THR A 1 93 ? 11.031 15.160 -14.188 1.00 65.31 93 THR A N 1
ATOM 744 C CA . THR A 1 93 ? 10.450 15.097 -15.536 1.00 65.31 93 THR A CA 1
ATOM 745 C C . THR A 1 93 ? 8.955 14.809 -15.388 1.00 65.31 93 THR A C 1
ATOM 747 O O . THR A 1 93 ? 8.631 13.750 -14.836 1.00 65.31 93 THR A O 1
ATOM 750 N N . PRO A 1 94 ? 8.044 15.685 -15.856 1.00 59.59 94 PRO A N 1
ATOM 751 C CA . PRO A 1 94 ? 6.612 15.435 -15.759 1.00 59.59 94 PRO A CA 1
ATOM 752 C C . PRO A 1 94 ? 6.274 14.071 -16.361 1.00 59.59 94 PRO A C 1
ATOM 754 O O . PRO A 1 94 ? 6.614 13.781 -17.511 1.00 59.59 94 PRO A O 1
ATOM 757 N N . ILE A 1 95 ? 5.626 13.208 -15.578 1.00 57.25 95 ILE A N 1
ATOM 758 C CA . ILE A 1 95 ? 5.096 11.942 -16.086 1.00 57.25 95 ILE A CA 1
ATOM 759 C C . ILE A 1 95 ? 3.822 12.286 -16.857 1.00 57.25 95 ILE A C 1
ATOM 761 O O . ILE A 1 95 ? 2.714 12.172 -16.337 1.00 57.25 95 ILE A O 1
ATOM 765 N N . SER A 1 96 ? 3.970 12.744 -18.099 1.00 52.28 96 SER A N 1
ATOM 766 C CA . SER A 1 96 ? 2.830 12.931 -18.992 1.00 52.28 96 SER A CA 1
ATOM 767 C C . SER A 1 96 ? 2.150 11.577 -19.206 1.00 52.28 96 SER A C 1
ATOM 769 O O . SER A 1 96 ? 2.772 10.607 -19.647 1.00 52.28 96 SER A O 1
ATOM 771 N N . LEU A 1 97 ? 0.859 11.494 -18.877 1.00 45.59 97 LEU A N 1
ATOM 772 C CA . LEU A 1 97 ? 0.049 10.279 -19.036 1.00 45.59 97 LEU A CA 1
ATOM 773 C C . LEU A 1 97 ? -0.075 9.822 -20.501 1.00 45.59 97 LEU A C 1
ATOM 775 O O . LEU A 1 97 ? -0.373 8.644 -20.739 1.00 45.59 97 LEU A O 1
ATOM 779 N N . ASP A 1 98 ? 0.227 10.733 -21.426 1.00 44.44 98 ASP A N 1
ATOM 780 C CA . ASP A 1 98 ? -0.023 10.646 -22.862 1.00 44.44 98 ASP A CA 1
ATOM 781 C C . ASP A 1 98 ? 1.247 10.620 -23.717 1.00 44.44 98 ASP A C 1
ATOM 783 O O . ASP A 1 98 ? 1.159 10.784 -24.929 1.00 44.44 98 ASP A O 1
ATOM 787 N N . ASP A 1 99 ? 2.431 10.416 -23.127 1.00 47.66 99 ASP A N 1
ATOM 788 C CA . ASP A 1 99 ? 3.668 10.422 -23.911 1.00 47.66 99 ASP A CA 1
ATOM 789 C C . ASP A 1 99 ? 3.829 9.126 -24.728 1.00 47.66 99 ASP A C 1
ATOM 791 O O . ASP A 1 99 ? 4.470 8.155 -24.326 1.00 47.66 99 ASP A O 1
ATOM 795 N N . GLU A 1 100 ? 3.164 9.123 -25.881 1.00 48.25 100 GLU A N 1
ATOM 796 C CA . GLU A 1 100 ? 3.304 8.196 -27.004 1.00 48.25 100 GLU A CA 1
ATOM 797 C C . GLU A 1 100 ? 4.538 8.531 -27.862 1.00 48.25 100 GLU A C 1
ATOM 799 O O . GLU A 1 100 ? 4.893 7.794 -28.783 1.00 48.25 100 GLU A O 1
ATOM 804 N N . SER A 1 101 ? 5.256 9.609 -27.530 1.00 48.78 101 SER A N 1
ATOM 805 C CA . SER A 1 101 ? 6.497 9.980 -28.189 1.00 48.78 101 SER A CA 1
ATOM 806 C C . SER A 1 101 ? 7.700 9.423 -27.421 1.00 48.78 101 SER A C 1
ATOM 808 O O . SER A 1 101 ? 7.786 9.474 -26.200 1.00 48.78 101 SER A O 1
ATOM 810 N N . MET A 1 102 ? 8.667 8.881 -28.156 1.00 41.78 102 MET A N 1
ATOM 811 C CA . MET A 1 102 ? 9.919 8.307 -27.651 1.00 41.78 102 MET A CA 1
ATOM 812 C C . MET A 1 102 ? 9.839 6.857 -27.146 1.00 41.78 102 MET A C 1
ATOM 814 O O . MET A 1 102 ? 10.245 6.534 -26.027 1.00 41.78 102 MET A O 1
ATOM 818 N N . ALA A 1 103 ? 9.567 5.932 -28.076 1.00 44.12 103 ALA A N 1
ATOM 819 C CA . ALA A 1 103 ? 10.567 4.880 -28.274 1.00 44.12 103 ALA A CA 1
ATOM 820 C C . ALA A 1 103 ? 11.902 5.611 -28.444 1.00 44.12 103 ALA A C 1
ATOM 822 O O . ALA A 1 103 ? 12.051 6.359 -29.407 1.00 44.12 103 ALA A O 1
ATOM 823 N N . THR A 1 104 ? 12.784 5.532 -27.448 1.00 47.00 104 THR A N 1
ATOM 824 C CA . THR A 1 104 ? 14.022 6.314 -27.381 1.00 47.00 104 THR A CA 1
ATOM 825 C C . THR A 1 104 ? 14.721 6.279 -28.737 1.00 47.00 104 THR A C 1
ATOM 827 O O . THR A 1 104 ? 15.340 5.267 -29.081 1.00 47.00 104 THR A O 1
ATOM 830 N N . LYS A 1 105 ? 14.606 7.355 -29.530 1.00 44.81 105 LYS A N 1
ATOM 831 C CA . LYS A 1 105 ? 15.465 7.538 -30.692 1.00 44.81 105 LYS A CA 1
ATOM 832 C C . LYS A 1 105 ? 16.864 7.605 -30.113 1.00 44.81 105 LYS A C 1
ATOM 834 O O . LYS A 1 105 ? 17.211 8.534 -29.386 1.00 44.81 105 LYS A O 1
ATOM 839 N N . ARG A 1 106 ? 17.612 6.529 -30.342 1.00 49.38 106 ARG A N 1
ATOM 840 C CA . ARG A 1 106 ? 19.029 6.435 -30.024 1.00 49.38 106 ARG A CA 1
ATOM 841 C C . ARG A 1 106 ? 19.685 7.693 -30.604 1.00 49.38 106 ARG A C 1
ATOM 843 O O . ARG A 1 106 ? 19.429 7.969 -31.774 1.00 49.38 106 ARG A O 1
ATOM 850 N N . PRO A 1 107 ? 20.466 8.460 -29.826 1.00 48.59 107 PRO A N 1
ATOM 851 C CA . PRO A 1 107 ? 21.097 9.663 -30.344 1.00 48.59 107 PRO A CA 1
ATOM 852 C C . PRO A 1 107 ? 21.919 9.301 -31.582 1.00 48.59 107 PRO A C 1
ATOM 854 O O . PRO A 1 107 ? 22.766 8.402 -31.558 1.00 48.59 107 PRO A O 1
ATOM 857 N N . GLU A 1 108 ? 21.595 9.963 -32.683 1.00 43.50 108 GLU A N 1
ATOM 858 C CA . GLU A 1 108 ? 22.247 9.804 -33.971 1.00 43.50 108 GLU A CA 1
ATOM 859 C C . GLU A 1 108 ? 23.616 10.482 -33.861 1.00 43.50 108 GLU A C 1
ATOM 861 O O . GLU A 1 108 ? 23.708 11.704 -33.818 1.00 43.50 108 GLU A O 1
ATOM 866 N N . GLY A 1 109 ? 24.685 9.696 -33.675 1.00 49.62 109 GLY A N 1
ATOM 867 C CA . GLY A 1 109 ? 26.023 10.284 -33.551 1.00 49.62 109 GLY A CA 1
ATOM 868 C C . GLY A 1 109 ? 27.146 9.475 -32.904 1.00 49.62 109 GLY A C 1
ATOM 869 O O . GLY A 1 109 ? 28.284 9.926 -32.969 1.00 49.62 109 GLY A O 1
ATOM 870 N N . VAL A 1 110 ? 26.927 8.285 -32.330 1.00 40.44 110 VAL A N 1
ATOM 871 C CA . VAL A 1 110 ? 28.058 7.480 -31.812 1.00 40.44 110 VAL A CA 1
ATOM 872 C C . VAL A 1 110 ? 28.437 6.385 -32.808 1.00 40.44 110 VAL A C 1
ATOM 874 O O . VAL A 1 110 ? 27.910 5.271 -32.774 1.00 40.44 110 VAL A O 1
ATOM 877 N N . LYS A 1 111 ? 29.386 6.706 -33.698 1.00 50.75 111 LYS A N 1
ATOM 878 C CA . LYS A 1 111 ? 30.132 5.718 -34.490 1.00 50.75 111 LYS A CA 1
ATOM 879 C C . LYS A 1 111 ? 30.926 4.826 -33.534 1.00 50.75 111 LYS A C 1
ATOM 881 O O . LYS A 1 111 ? 32.039 5.165 -33.148 1.00 50.75 111 LYS A O 1
ATOM 886 N N . VAL A 1 112 ? 30.391 3.660 -33.178 1.00 46.94 112 VAL A N 1
ATOM 887 C CA . VAL A 1 112 ? 31.245 2.593 -32.648 1.00 46.94 112 VAL A CA 1
ATOM 888 C C . VAL A 1 112 ? 31.858 1.907 -33.859 1.00 46.94 112 VAL A C 1
ATOM 890 O O . VAL A 1 112 ? 31.180 1.176 -34.579 1.00 46.94 112 VAL A O 1
ATOM 893 N N . ALA A 1 113 ? 33.133 2.195 -34.117 1.00 39.84 113 ALA A N 1
ATOM 894 C CA . ALA A 1 113 ? 33.930 1.472 -35.091 1.00 39.84 113 ALA A CA 1
ATOM 895 C C . ALA A 1 113 ? 33.842 -0.028 -34.782 1.00 39.84 113 ALA A C 1
ATOM 897 O O . ALA A 1 113 ? 34.459 -0.535 -33.842 1.00 39.84 113 ALA A O 1
ATOM 898 N N . LYS A 1 114 ? 33.056 -0.757 -35.577 1.00 43.38 114 LYS A N 1
ATOM 899 C CA . LYS A 1 114 ? 33.089 -2.213 -35.591 1.00 43.38 114 LYS A CA 1
ATOM 900 C C . LYS A 1 114 ? 34.392 -2.609 -36.271 1.00 43.38 114 LYS A C 1
ATOM 902 O O . LYS A 1 114 ? 34.453 -2.797 -37.480 1.00 43.38 114 LYS A O 1
ATOM 907 N N . ARG A 1 115 ? 35.460 -2.712 -35.480 1.00 40.62 115 ARG A N 1
ATOM 908 C CA . ARG A 1 115 ? 36.636 -3.495 -35.853 1.00 40.62 115 ARG A CA 1
ATOM 909 C C . ARG A 1 115 ? 36.140 -4.915 -36.126 1.00 40.62 115 ARG A C 1
ATOM 911 O O . ARG A 1 115 ? 35.825 -5.657 -35.198 1.00 40.62 115 ARG A O 1
ATOM 918 N N . ASN A 1 116 ? 36.063 -5.273 -37.404 1.00 43.56 116 ASN A N 1
ATOM 919 C CA . ASN A 1 116 ? 36.070 -6.655 -37.856 1.00 43.56 116 ASN A CA 1
ATOM 920 C C . ASN A 1 116 ? 37.347 -7.309 -37.310 1.00 43.56 116 ASN A C 1
ATOM 922 O O . ASN A 1 116 ? 38.415 -7.193 -37.905 1.00 43.56 116 ASN A O 1
ATOM 926 N N . ARG A 1 117 ? 37.266 -7.985 -36.160 1.00 42.03 117 ARG A N 1
ATOM 927 C CA . ARG A 1 117 ? 38.214 -9.060 -35.863 1.00 42.03 117 ARG A CA 1
ATOM 928 C C . ARG A 1 117 ? 37.752 -10.237 -36.709 1.00 42.03 117 ARG A C 1
ATOM 930 O O . ARG A 1 117 ? 36.644 -10.731 -36.522 1.00 42.03 117 ARG A O 1
ATOM 937 N N . GLY A 1 118 ? 38.556 -10.550 -37.721 1.00 38.47 118 GLY A N 1
ATOM 938 C CA . GLY A 1 118 ? 38.240 -11.507 -38.768 1.00 38.47 118 GLY A CA 1
ATOM 939 C C . GLY A 1 118 ? 37.680 -12.817 -38.228 1.00 38.47 118 GLY A C 1
ATOM 940 O O . GLY A 1 118 ? 38.102 -13.316 -37.185 1.00 38.47 118 GLY A O 1
ATOM 941 N N . LYS A 1 119 ? 36.736 -13.379 -38.985 1.00 43.06 119 LYS A N 1
ATOM 942 C CA . LYS A 1 119 ? 36.365 -14.787 -38.890 1.00 43.06 119 LYS A CA 1
ATOM 943 C C . LYS A 1 119 ? 37.632 -15.613 -39.120 1.00 43.06 119 LYS A C 1
ATOM 945 O O . LYS A 1 119 ? 38.018 -15.840 -40.263 1.00 43.06 119 LYS A O 1
ATOM 950 N N . LYS A 1 120 ? 38.293 -16.041 -38.046 1.00 39.06 120 LYS A N 1
ATOM 951 C CA . LYS A 1 120 ? 39.239 -17.148 -38.125 1.00 39.06 120 LYS A CA 1
ATOM 952 C C . LYS A 1 120 ? 38.380 -18.406 -38.137 1.00 39.06 120 LYS A C 1
ATOM 954 O O . LYS A 1 120 ? 37.698 -18.691 -37.156 1.00 39.06 120 LYS A O 1
ATOM 959 N N . LYS A 1 121 ? 38.336 -19.083 -39.286 1.00 44.81 121 LYS A N 1
ATOM 960 C CA . LYS A 1 121 ? 37.852 -20.461 -39.354 1.00 44.81 121 LYS A CA 1
ATOM 961 C C . LYS A 1 121 ? 38.701 -21.264 -38.369 1.00 44.81 121 LYS A C 1
ATOM 963 O O . LYS A 1 121 ? 39.927 -21.190 -38.439 1.00 44.81 121 LYS A O 1
ATOM 968 N N . VAL A 1 122 ? 38.061 -21.933 -37.420 1.00 38.59 122 VAL A N 1
ATOM 969 C CA . VAL A 1 122 ? 38.712 -22.951 -36.600 1.00 38.59 122 VAL A CA 1
ATOM 970 C C . VAL A 1 122 ? 37.995 -24.242 -36.932 1.00 38.59 122 VAL A C 1
ATOM 972 O O . VAL A 1 122 ? 36.868 -24.474 -36.501 1.00 38.59 122 VAL A O 1
ATOM 975 N N . ASP A 1 123 ? 38.645 -25.007 -37.795 1.00 37.44 123 ASP A N 1
ATOM 976 C CA . ASP A 1 123 ? 38.377 -26.419 -37.984 1.00 37.44 123 ASP A CA 1
ATOM 977 C C . ASP A 1 123 ? 38.776 -27.172 -36.704 1.00 37.44 123 ASP A C 1
ATOM 979 O O . ASP A 1 123 ? 39.776 -26.835 -36.075 1.00 37.44 123 ASP A O 1
ATOM 983 N N . GLY A 1 124 ? 37.981 -28.181 -36.343 1.00 36.88 124 GLY A N 1
ATOM 984 C CA . GLY A 1 124 ? 38.404 -29.372 -35.602 1.00 36.88 124 GLY A CA 1
ATOM 985 C C . GLY A 1 124 ? 39.075 -29.209 -34.229 1.00 36.88 124 GLY A C 1
ATOM 986 O O . GLY A 1 124 ? 40.279 -29.026 -34.140 1.00 36.88 124 GLY A O 1
ATOM 987 N N . ASN A 1 125 ? 38.294 -29.514 -33.185 1.00 39.84 125 ASN A N 1
ATOM 988 C CA . ASN A 1 125 ? 38.699 -30.261 -31.982 1.00 39.84 125 ASN A CA 1
ATOM 989 C C . ASN A 1 125 ? 39.753 -29.638 -31.032 1.00 39.84 125 ASN A C 1
ATOM 991 O O . ASN A 1 125 ? 40.938 -29.601 -31.343 1.00 39.84 125 ASN A O 1
ATOM 995 N N . THR A 1 126 ? 39.339 -29.264 -29.811 1.00 33.88 126 THR A N 1
ATOM 996 C CA . THR A 1 126 ? 39.821 -29.803 -28.508 1.00 33.88 126 THR A CA 1
ATOM 997 C C . THR A 1 126 ? 39.260 -28.960 -27.349 1.00 33.88 126 THR A C 1
ATOM 999 O O . THR A 1 126 ? 39.288 -27.732 -27.365 1.00 33.88 126 THR A O 1
ATOM 1002 N N . PHE A 1 127 ? 38.719 -29.659 -26.354 1.00 46.19 127 PHE A N 1
ATOM 1003 C CA . PHE A 1 127 ? 38.179 -29.181 -25.084 1.00 46.19 127 PHE A CA 1
ATOM 1004 C C . PHE A 1 127 ? 39.289 -28.584 -24.196 1.00 46.19 127 PHE A C 1
ATOM 1006 O O . PHE A 1 127 ? 40.294 -29.243 -23.944 1.00 46.19 127 PHE A O 1
ATOM 1013 N N . GLY A 1 128 ? 39.095 -27.363 -23.694 1.00 35.28 128 GLY A N 1
ATOM 1014 C CA . GLY A 1 128 ? 39.972 -26.730 -22.706 1.00 35.28 128 GLY A CA 1
ATOM 1015 C C . GLY A 1 128 ? 39.214 -25.638 -21.958 1.00 35.28 128 GLY A C 1
ATOM 1016 O O . GLY A 1 128 ? 39.127 -24.508 -22.428 1.00 35.28 128 GLY A O 1
ATOM 1017 N N . VAL A 1 129 ? 38.595 -25.991 -20.829 1.00 44.38 129 VAL A N 1
ATOM 1018 C CA . VAL A 1 129 ? 37.974 -25.025 -19.913 1.00 44.38 129 VAL A CA 1
ATOM 1019 C C . VAL A 1 129 ? 39.080 -24.472 -19.019 1.00 44.38 129 VAL A C 1
ATOM 1021 O O . VAL A 1 129 ? 39.624 -25.196 -18.190 1.00 44.38 129 VAL A O 1
ATOM 1024 N N . ASP A 1 130 ? 39.423 -23.196 -19.194 1.00 47.44 130 ASP A N 1
ATOM 1025 C CA . ASP A 1 130 ? 40.364 -22.489 -18.324 1.00 47.44 130 ASP A CA 1
ATOM 1026 C C . ASP A 1 130 ? 39.797 -22.411 -16.892 1.00 47.44 130 ASP A C 1
ATOM 1028 O O . ASP A 1 130 ? 38.890 -21.620 -16.608 1.00 47.44 130 ASP A O 1
ATOM 1032 N N . SER A 1 131 ? 40.344 -23.206 -15.965 1.00 58.19 131 SER A N 1
ATOM 1033 C CA . SER A 1 131 ? 39.915 -23.314 -14.554 1.00 58.19 131 SER A CA 1
ATOM 1034 C C . SER A 1 131 ? 39.799 -21.962 -13.832 1.00 58.19 131 SER A C 1
ATOM 1036 O O . SER A 1 131 ? 38.950 -21.770 -12.965 1.00 58.19 131 SER A O 1
ATOM 1038 N N . ASN A 1 132 ? 40.582 -20.971 -14.265 1.00 57.31 132 ASN A N 1
ATOM 1039 C CA . ASN A 1 132 ? 40.630 -19.622 -13.696 1.00 57.31 132 ASN A CA 1
ATOM 1040 C C . ASN A 1 132 ? 39.348 -18.789 -13.950 1.00 57.31 132 ASN A C 1
ATOM 1042 O O . ASN A 1 132 ? 39.121 -17.763 -13.303 1.00 57.31 132 ASN A O 1
ATOM 1046 N N . ASN A 1 133 ? 38.505 -19.197 -14.907 1.00 60.03 133 ASN A N 1
ATOM 1047 C CA . ASN A 1 133 ? 37.203 -18.573 -15.160 1.00 60.03 133 ASN A CA 1
ATOM 1048 C C . ASN A 1 133 ? 36.088 -19.234 -14.330 1.00 60.03 133 ASN A C 1
ATOM 1050 O O . ASN A 1 133 ? 35.191 -18.544 -13.845 1.00 60.03 133 ASN A O 1
ATOM 1054 N N . GLN A 1 134 ? 36.189 -20.546 -14.096 1.00 65.75 134 GLN A N 1
ATOM 1055 C CA . GLN A 1 134 ? 35.228 -21.308 -13.297 1.00 65.75 134 GLN A CA 1
ATOM 1056 C C . GLN A 1 134 ? 35.252 -20.881 -11.822 1.00 65.75 134 GLN A C 1
ATOM 1058 O O . GLN A 1 134 ? 34.198 -20.652 -11.234 1.00 65.75 134 GLN A O 1
ATOM 1063 N N . ASP A 1 135 ? 36.435 -20.651 -11.246 1.00 74.00 135 ASP A N 1
ATOM 1064 C CA . ASP A 1 135 ? 36.571 -20.203 -9.849 1.00 74.00 135 ASP A CA 1
ATOM 1065 C C . ASP A 1 135 ? 35.974 -18.811 -9.602 1.00 74.00 135 ASP A C 1
ATOM 1067 O O . ASP A 1 135 ? 35.424 -18.529 -8.535 1.00 74.00 135 ASP A O 1
ATOM 1071 N N . LYS A 1 136 ? 36.036 -17.924 -10.603 1.00 70.88 136 LYS A N 1
ATOM 1072 C CA . LYS A 1 136 ? 35.402 -16.596 -10.538 1.00 70.88 136 LYS A CA 1
ATOM 1073 C C . LYS A 1 136 ? 33.882 -16.698 -10.605 1.00 70.88 136 LYS A C 1
ATOM 1075 O O . LYS A 1 136 ? 33.193 -15.952 -9.910 1.00 70.88 136 LYS A O 1
ATOM 1080 N N . ILE A 1 137 ? 33.370 -17.615 -11.426 1.00 71.38 137 ILE A N 1
ATOM 1081 C CA . ILE A 1 137 ? 31.938 -17.903 -11.536 1.00 71.38 137 ILE A CA 1
ATOM 1082 C C . ILE A 1 137 ? 31.424 -18.492 -10.218 1.00 71.38 137 ILE A C 1
ATOM 1084 O O . ILE A 1 137 ? 30.449 -17.976 -9.675 1.00 71.38 137 ILE A O 1
ATOM 1088 N N . ASN A 1 138 ? 32.130 -19.472 -9.650 1.00 80.88 138 ASN A N 1
ATOM 1089 C CA . ASN A 1 138 ? 31.778 -20.103 -8.377 1.00 80.88 138 ASN A CA 1
ATOM 1090 C C . ASN A 1 138 ? 31.775 -19.093 -7.218 1.00 80.88 138 ASN A C 1
ATOM 1092 O O . ASN A 1 138 ? 30.785 -19.003 -6.499 1.00 80.88 138 ASN A O 1
ATOM 1096 N N . LYS A 1 139 ? 32.807 -18.242 -7.097 1.00 81.31 139 LYS A N 1
ATOM 1097 C CA . LYS A 1 139 ? 32.840 -17.169 -6.080 1.00 81.31 139 LYS A CA 1
ATOM 1098 C C . LYS A 1 139 ? 31.674 -16.192 -6.206 1.00 81.31 139 LYS A C 1
ATOM 1100 O O . LYS A 1 139 ? 31.141 -15.718 -5.206 1.00 81.31 139 LYS A O 1
ATOM 1105 N N . ARG A 1 140 ? 31.281 -15.857 -7.437 1.00 72.69 140 ARG A N 1
ATOM 1106 C CA . ARG A 1 140 ? 30.164 -14.942 -7.688 1.00 72.69 140 ARG A CA 1
ATOM 1107 C C . ARG A 1 140 ? 28.818 -15.594 -7.364 1.00 72.69 140 ARG A C 1
ATOM 1109 O O . ARG A 1 140 ? 27.968 -14.924 -6.789 1.00 72.69 140 ARG A O 1
ATOM 1116 N N . LEU A 1 141 ? 28.647 -16.876 -7.689 1.00 79.69 141 LEU A N 1
ATOM 1117 C CA . LEU A 1 141 ? 27.483 -17.676 -7.295 1.00 79.69 141 LEU A CA 1
ATOM 1118 C C . LEU A 1 141 ? 27.364 -17.762 -5.773 1.00 79.69 141 LEU A C 1
ATOM 1120 O O . LEU A 1 141 ? 26.300 -17.497 -5.234 1.00 79.69 141 LEU A O 1
ATOM 1124 N N . GLU A 1 142 ? 28.461 -18.036 -5.076 1.00 81.88 142 GLU A N 1
ATOM 1125 C CA . GLU A 1 142 ? 28.479 -18.151 -3.618 1.00 81.88 142 GLU A CA 1
ATOM 1126 C C . GLU A 1 142 ? 28.139 -16.825 -2.919 1.00 81.88 142 GLU A C 1
ATOM 1128 O O . GLU A 1 142 ? 27.361 -16.806 -1.965 1.00 81.88 142 GLU A O 1
ATOM 1133 N N . MET A 1 143 ? 28.628 -15.698 -3.450 1.00 72.62 143 MET A N 1
ATOM 1134 C CA . MET A 1 143 ? 28.221 -14.364 -2.995 1.00 72.62 143 MET A CA 1
ATOM 1135 C C . MET A 1 143 ? 26.720 -14.120 -3.187 1.00 72.62 143 MET A C 1
ATOM 1137 O O . MET A 1 143 ? 26.077 -13.612 -2.274 1.00 72.62 143 MET A O 1
ATOM 1141 N N . ILE A 1 144 ? 26.155 -14.500 -4.339 1.00 80.19 144 ILE A N 1
ATOM 1142 C CA . ILE A 1 144 ? 24.716 -14.358 -4.622 1.00 80.19 144 ILE A CA 1
ATOM 1143 C C . ILE A 1 144 ? 23.887 -15.237 -3.675 1.00 80.19 144 ILE A C 1
ATOM 1145 O O . ILE A 1 144 ? 22.878 -14.785 -3.131 1.00 80.19 144 ILE A O 1
ATOM 1149 N N . THR A 1 145 ? 24.317 -16.472 -3.423 1.00 83.44 145 THR A N 1
ATOM 1150 C CA . THR A 1 145 ? 23.650 -17.377 -2.476 1.00 83.44 145 THR A CA 1
ATOM 1151 C C . THR A 1 145 ? 23.688 -16.816 -1.052 1.00 83.44 145 THR A C 1
ATOM 1153 O O . THR A 1 145 ? 22.679 -16.827 -0.353 1.00 83.44 145 THR A O 1
ATOM 1156 N N . GLN A 1 146 ? 24.818 -16.246 -0.620 1.00 79.75 146 GLN A N 1
ATOM 1157 C CA . GLN A 1 146 ? 24.909 -15.609 0.697 1.00 79.75 146 GLN A CA 1
ATOM 1158 C C . GLN A 1 146 ? 24.045 -14.347 0.810 1.00 79.75 146 GLN A C 1
ATOM 1160 O O . GLN A 1 146 ? 23.440 -14.122 1.859 1.00 79.75 146 GLN A O 1
ATOM 1165 N N . THR A 1 147 ? 23.971 -13.510 -0.229 1.00 74.25 147 THR A N 1
ATOM 1166 C CA . THR A 1 147 ? 23.129 -12.303 -0.194 1.00 74.25 147 THR A CA 1
ATOM 1167 C C . THR A 1 147 ? 21.647 -12.650 -0.194 1.00 74.25 147 THR A C 1
ATOM 1169 O O . THR A 1 147 ? 20.905 -12.092 0.604 1.00 74.25 147 THR A O 1
ATOM 1172 N N . THR A 1 148 ? 21.229 -13.620 -1.009 1.00 76.44 148 THR A N 1
ATOM 1173 C CA . THR A 1 148 ? 19.829 -14.075 -1.060 1.00 76.44 148 THR A CA 1
ATOM 1174 C C . THR A 1 148 ? 19.391 -14.737 0.247 1.00 76.44 148 THR A C 1
ATOM 1176 O O . THR A 1 148 ? 18.293 -14.466 0.723 1.00 76.44 148 THR A O 1
ATOM 1179 N N . ALA A 1 149 ? 20.263 -15.517 0.896 1.00 82.88 149 ALA A N 1
ATOM 1180 C CA . ALA A 1 149 ? 19.983 -16.080 2.218 1.00 82.88 149 ALA A CA 1
ATOM 1181 C C . ALA A 1 149 ? 19.797 -14.991 3.293 1.00 82.88 149 ALA A C 1
ATOM 1183 O O . ALA A 1 149 ? 18.882 -15.074 4.111 1.00 82.88 149 ALA A O 1
ATOM 1184 N N . ARG A 1 150 ? 20.627 -13.937 3.273 1.00 80.69 150 ARG A N 1
ATOM 1185 C CA . ARG A 1 150 ? 20.476 -12.786 4.184 1.00 80.69 150 ARG A CA 1
ATOM 1186 C C . ARG A 1 150 ? 19.199 -12.000 3.909 1.00 80.69 150 ARG A C 1
ATOM 1188 O O . ARG A 1 150 ? 18.528 -11.585 4.847 1.00 80.69 150 ARG A O 1
ATOM 1195 N N . GLU A 1 151 ? 18.867 -11.786 2.640 1.00 75.88 151 GLU A N 1
ATOM 1196 C CA . GLU A 1 151 ? 17.625 -11.117 2.246 1.00 75.88 151 GLU A CA 1
ATOM 1197 C C . GLU A 1 151 ? 16.394 -11.909 2.697 1.00 75.88 151 GLU A C 1
ATOM 1199 O O . GLU A 1 151 ? 15.462 -11.307 3.227 1.00 75.88 151 GLU A O 1
ATOM 1204 N N . HIS A 1 152 ? 16.418 -13.239 2.572 1.00 87.50 152 HIS A N 1
ATOM 1205 C CA . HIS A 1 152 ? 15.359 -14.116 3.072 1.00 87.50 152 HIS A CA 1
ATOM 1206 C C . HIS A 1 152 ? 15.191 -14.006 4.595 1.00 87.50 152 HIS A C 1
ATOM 1208 O O . HIS A 1 152 ? 14.073 -13.813 5.063 1.00 87.50 152 HIS A O 1
ATOM 1214 N N . ASP A 1 153 ? 16.281 -14.051 5.373 1.00 88.38 153 ASP A N 1
ATOM 1215 C CA . ASP A 1 153 ? 16.222 -13.890 6.839 1.00 88.38 153 ASP A CA 1
ATOM 1216 C C . ASP A 1 153 ? 15.632 -12.526 7.241 1.00 88.38 153 ASP A C 1
ATOM 1218 O O . ASP A 1 153 ? 14.763 -12.434 8.107 1.00 88.38 153 ASP A O 1
ATOM 1222 N N . ILE A 1 154 ? 16.044 -11.451 6.560 1.00 85.81 154 ILE A N 1
ATOM 1223 C CA . ILE A 1 154 ? 15.510 -10.104 6.803 1.00 85.81 154 ILE A CA 1
ATOM 1224 C C . ILE A 1 154 ? 14.016 -10.030 6.467 1.00 85.81 154 ILE A C 1
ATOM 1226 O O . ILE A 1 154 ? 13.260 -9.387 7.197 1.00 85.81 154 ILE A O 1
ATOM 1230 N N . GLN A 1 155 ? 13.582 -10.643 5.365 1.00 82.94 155 GLN A N 1
ATOM 1231 C CA . GLN A 1 155 ? 12.169 -10.678 4.985 1.00 82.94 155 GLN A CA 1
ATOM 1232 C C . GLN A 1 155 ? 11.342 -11.478 5.988 1.00 82.94 155 GLN A C 1
ATOM 1234 O O . GLN A 1 155 ? 10.285 -11.009 6.403 1.00 82.94 155 GLN A O 1
ATOM 1239 N N . GLN A 1 156 ? 11.848 -12.623 6.437 1.00 85.19 156 GLN A N 1
ATOM 1240 C CA . GLN A 1 156 ? 11.171 -13.462 7.416 1.00 85.19 156 GLN A CA 1
ATOM 1241 C C . GLN A 1 156 ? 10.969 -12.725 8.747 1.00 85.19 156 GLN A C 1
ATOM 1243 O O . GLN A 1 156 ? 9.845 -12.637 9.231 1.00 85.19 156 GLN A O 1
ATOM 1248 N N . ARG A 1 157 ? 12.009 -12.058 9.266 1.00 88.25 157 ARG A N 1
ATOM 1249 C CA . ARG A 1 157 ? 11.896 -11.222 10.477 1.00 88.25 157 ARG A CA 1
ATOM 1250 C C . ARG A 1 157 ? 10.889 -10.080 10.329 1.00 88.25 157 ARG A C 1
ATOM 1252 O O . ARG A 1 157 ? 10.232 -9.712 11.296 1.00 88.25 157 ARG A O 1
ATOM 1259 N N . ARG A 1 158 ? 10.777 -9.478 9.137 1.00 81.50 158 ARG A N 1
ATOM 1260 C CA . ARG A 1 158 ? 9.777 -8.425 8.873 1.00 81.50 158 ARG A CA 1
ATOM 1261 C C . ARG A 1 158 ? 8.360 -8.983 8.929 1.00 81.50 158 ARG A C 1
ATOM 1263 O O . ARG A 1 158 ? 7.513 -8.374 9.571 1.00 81.50 158 ARG A O 1
ATOM 1270 N N . LEU A 1 159 ? 8.132 -10.138 8.304 1.00 84.62 159 LEU A N 1
ATOM 1271 C CA . LEU A 1 159 ? 6.832 -10.808 8.318 1.00 84.62 159 LEU A CA 1
ATOM 1272 C C . LEU A 1 159 ? 6.415 -11.198 9.739 1.00 84.62 159 LEU A C 1
ATOM 1274 O O . LEU A 1 159 ? 5.274 -10.955 10.108 1.00 84.62 159 LEU A O 1
ATOM 1278 N N . GLU A 1 160 ? 7.342 -11.706 10.555 1.00 90.31 160 GLU A N 1
ATOM 1279 C CA . GLU A 1 160 ? 7.081 -12.033 11.965 1.00 90.31 160 GLU A CA 1
ATOM 1280 C C . GLU A 1 160 ? 6.654 -10.799 12.777 1.00 90.31 160 GLU A C 1
ATOM 1282 O O . GLU A 1 160 ? 5.712 -10.858 13.570 1.00 90.31 160 GLU A O 1
ATOM 1287 N N . VAL A 1 161 ? 7.311 -9.653 12.565 1.00 91.75 161 VAL A N 1
ATOM 1288 C CA . VAL A 1 161 ? 6.939 -8.389 13.224 1.00 91.75 161 VAL A CA 1
ATOM 1289 C C . VAL A 1 161 ? 5.563 -7.904 12.764 1.00 91.75 161 VAL A C 1
ATOM 1291 O O . VAL A 1 161 ? 4.761 -7.466 13.592 1.00 91.75 161 VAL A O 1
ATOM 1294 N N . ASP A 1 162 ? 5.271 -7.984 11.465 1.00 84.38 162 ASP A N 1
ATOM 1295 C CA . ASP A 1 162 ? 3.971 -7.593 10.915 1.00 84.38 162 ASP A CA 1
ATOM 1296 C C . ASP A 1 162 ? 2.847 -8.512 11.420 1.00 84.38 162 ASP A C 1
ATOM 1298 O O . ASP A 1 162 ? 1.778 -8.028 11.799 1.00 84.38 162 ASP A O 1
ATOM 1302 N N . GLU A 1 163 ? 3.094 -9.819 11.513 1.00 90.44 163 GLU A N 1
ATOM 1303 C CA . GLU A 1 163 ? 2.155 -10.794 12.070 1.00 90.44 163 GLU A CA 1
ATOM 1304 C C . GLU A 1 163 ? 1.880 -10.526 13.556 1.00 90.44 163 GLU A C 1
ATOM 1306 O O . GLU A 1 163 ? 0.719 -10.424 13.961 1.00 90.44 163 GLU A O 1
ATOM 1311 N N . ALA A 1 164 ? 2.924 -10.291 14.359 1.00 92.50 164 ALA A N 1
ATOM 1312 C CA . ALA A 1 164 ? 2.776 -9.923 15.768 1.00 92.50 164 ALA A CA 1
ATOM 1313 C C . ALA A 1 164 ? 1.989 -8.613 15.945 1.00 92.50 164 ALA A C 1
ATOM 1315 O O . ALA A 1 164 ? 1.169 -8.484 16.857 1.00 92.50 164 ALA A O 1
ATOM 1316 N N . ARG A 1 165 ? 2.189 -7.641 15.047 1.00 88.12 165 ARG A N 1
ATOM 1317 C CA . ARG A 1 165 ? 1.441 -6.378 15.045 1.00 88.12 165 ARG A CA 1
ATOM 1318 C C . ARG A 1 165 ? -0.038 -6.589 14.721 1.00 88.12 165 ARG A C 1
ATOM 1320 O O . ARG A 1 165 ? -0.888 -5.972 15.366 1.00 88.12 165 ARG A O 1
ATOM 1327 N N . ILE A 1 166 ? -0.351 -7.440 13.743 1.00 90.50 166 ILE A N 1
ATOM 1328 C CA . ILE A 1 166 ? -1.732 -7.799 13.389 1.00 90.50 166 ILE A CA 1
ATOM 1329 C C . ILE A 1 166 ? -2.411 -8.503 14.568 1.00 90.50 166 ILE A C 1
ATOM 1331 O O . ILE A 1 166 ? -3.548 -8.164 14.908 1.00 90.50 166 ILE A O 1
ATOM 1335 N N . GLN A 1 167 ? -1.707 -9.427 15.222 1.00 91.69 167 GLN A N 1
ATOM 1336 C CA . GLN A 1 167 ? -2.216 -10.157 16.379 1.00 91.69 167 GLN A CA 1
ATOM 1337 C C . GLN A 1 167 ? -2.505 -9.220 17.557 1.00 91.69 167 GLN A C 1
ATOM 1339 O O . GLN A 1 167 ? -3.613 -9.229 18.092 1.00 91.69 167 GLN A O 1
ATOM 1344 N N . LEU A 1 168 ? -1.563 -8.337 17.898 1.00 93.69 168 LEU A N 1
ATOM 1345 C CA . LEU A 1 168 ? -1.750 -7.351 18.962 1.00 93.69 168 LEU A CA 1
ATOM 1346 C C . LEU A 1 168 ? -2.936 -6.420 18.677 1.00 93.69 168 LEU A C 1
ATOM 1348 O O . LEU A 1 168 ? -3.716 -6.112 19.577 1.00 93.69 168 LEU A O 1
ATOM 1352 N N . HIS A 1 169 ? -3.097 -5.971 17.428 1.00 91.56 169 HIS A N 1
ATOM 1353 C CA . HIS A 1 169 ? -4.233 -5.132 17.055 1.00 91.56 169 HIS A CA 1
ATOM 1354 C C . HIS A 1 169 ? -5.560 -5.881 17.210 1.00 91.56 169 HIS A C 1
ATOM 1356 O O . HIS A 1 169 ? -6.510 -5.317 17.747 1.00 91.56 169 HIS A O 1
ATOM 1362 N N . ARG A 1 170 ? -5.620 -7.156 16.808 1.00 88.38 170 ARG A N 1
ATOM 1363 C CA . ARG A 1 170 ? -6.803 -8.003 17.005 1.00 88.38 170 ARG A CA 1
ATOM 1364 C C . ARG A 1 170 ? -7.147 -8.154 18.488 1.00 88.38 170 ARG A C 1
ATOM 1366 O O . ARG A 1 170 ? -8.292 -7.926 18.861 1.00 88.38 170 ARG A O 1
ATOM 1373 N N . GLU A 1 171 ? -6.169 -8.472 19.331 1.00 93.31 171 GLU A N 1
ATOM 1374 C CA . GLU A 1 171 ? -6.373 -8.613 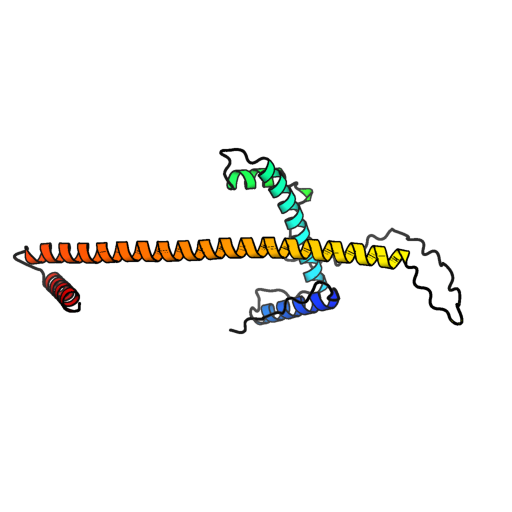20.781 1.00 93.31 171 GLU A CA 1
ATOM 1375 C C . GLU A 1 171 ? -6.827 -7.305 21.429 1.00 93.31 171 GLU A C 1
ATOM 1377 O O . GLU A 1 171 ? -7.724 -7.296 22.274 1.00 93.31 171 GLU A O 1
ATOM 1382 N N . MET A 1 172 ? -6.254 -6.180 21.001 1.00 90.12 172 MET A N 1
ATOM 1383 C CA . MET A 1 172 ? -6.682 -4.861 21.449 1.00 90.12 172 MET A CA 1
ATOM 1384 C C . MET A 1 172 ? -8.130 -4.572 21.032 1.00 90.12 172 MET A C 1
ATOM 1386 O O . MET A 1 172 ? -8.899 -4.082 21.857 1.00 90.12 172 MET A O 1
ATOM 1390 N N . MET A 1 173 ? -8.524 -4.912 19.799 1.00 87.81 173 MET A N 1
ATOM 1391 C CA . MET A 1 173 ? -9.905 -4.762 19.326 1.00 87.81 173 MET A CA 1
ATOM 1392 C C . MET A 1 173 ? -10.877 -5.624 20.142 1.00 87.81 173 MET A C 1
ATOM 1394 O O . MET A 1 173 ? -11.883 -5.107 20.631 1.00 87.81 173 MET A O 1
ATOM 1398 N N . GLU A 1 174 ? -10.543 -6.892 20.393 1.00 91.69 174 GLU A N 1
ATOM 1399 C CA . GLU A 1 174 ? -11.338 -7.765 21.268 1.00 91.69 174 GLU A CA 1
ATOM 1400 C C . GLU A 1 174 ? -11.452 -7.198 22.688 1.00 91.69 174 GLU A C 1
ATOM 1402 O O . GLU A 1 174 ? -12.521 -7.227 23.300 1.00 91.69 174 GLU A O 1
ATOM 1407 N N . PHE A 1 175 ? -10.360 -6.658 23.234 1.00 90.88 175 PHE A N 1
ATOM 1408 C CA . PHE A 1 175 ? -10.374 -6.032 24.551 1.00 90.88 175 PHE A CA 1
ATOM 1409 C C . PHE A 1 175 ? -11.290 -4.803 24.585 1.00 90.88 175 PHE A C 1
ATOM 1411 O O . PHE A 1 175 ? -12.068 -4.641 25.533 1.00 90.88 175 PHE A O 1
ATOM 1418 N N . THR A 1 176 ? -11.235 -3.951 23.555 1.00 85.56 176 THR A N 1
ATOM 1419 C CA . THR A 1 176 ? -12.113 -2.778 23.448 1.00 85.56 176 THR A CA 1
ATOM 1420 C C . THR A 1 176 ? -13.576 -3.173 23.311 1.00 85.56 176 THR A C 1
ATOM 1422 O O . THR A 1 176 ? -14.404 -2.649 24.052 1.00 85.56 176 THR A O 1
ATOM 1425 N N . GLU A 1 177 ? -13.892 -4.164 22.479 1.00 89.00 177 GLU A N 1
ATOM 1426 C CA . GLU A 1 177 ? -15.253 -4.666 22.299 1.00 89.00 177 GLU A CA 1
ATOM 1427 C C . GLU A 1 177 ? -15.796 -5.276 23.598 1.00 89.00 177 GLU A C 1
ATOM 1429 O O . GLU A 1 177 ? -16.908 -4.963 24.022 1.00 89.00 177 GLU A O 1
ATOM 1434 N N . ARG A 1 178 ? -14.986 -6.063 24.322 1.00 90.56 178 ARG A N 1
ATOM 1435 C CA . ARG A 1 178 ? -15.353 -6.586 25.652 1.00 90.56 178 ARG A CA 1
ATOM 1436 C C . ARG A 1 178 ? -15.585 -5.475 26.672 1.00 90.56 178 ARG A C 1
ATOM 1438 O O . ARG A 1 178 ? -16.412 -5.627 27.574 1.00 90.56 178 ARG A O 1
ATOM 1445 N N . ARG A 1 179 ? -14.835 -4.371 26.596 1.00 86.44 179 ARG A N 1
ATOM 1446 C CA . ARG A 1 179 ? -15.067 -3.199 27.452 1.00 86.44 179 ARG A CA 1
ATOM 1447 C C . ARG A 1 179 ? -16.392 -2.534 27.092 1.00 86.44 179 ARG A C 1
ATOM 1449 O O . ARG A 1 179 ? -17.193 -2.300 27.988 1.00 86.44 179 ARG A O 1
ATOM 1456 N N . GLU A 1 180 ? -16.644 -2.287 25.813 1.00 87.94 180 GLU A N 1
ATOM 1457 C CA . GLU A 1 180 ? -17.888 -1.676 25.340 1.00 87.94 180 GLU A CA 1
ATOM 1458 C C . GLU A 1 180 ? -19.113 -2.533 25.649 1.00 87.94 180 GLU A C 1
ATOM 1460 O O . GLU A 1 180 ? -20.109 -2.004 26.124 1.00 87.94 180 GLU A O 1
ATOM 1465 N N . ALA A 1 181 ? -19.042 -3.852 25.471 1.00 89.88 181 ALA A N 1
ATOM 1466 C CA . ALA A 1 181 ? -20.135 -4.760 25.804 1.00 89.88 181 ALA A CA 1
ATOM 1467 C C . ALA A 1 181 ? -20.486 -4.722 27.301 1.00 89.88 181 ALA A C 1
ATOM 1469 O O . ALA A 1 181 ? -21.663 -4.747 27.660 1.00 89.88 181 ALA A O 1
ATOM 1470 N N . ARG A 1 182 ? -19.479 -4.619 28.182 1.00 88.50 182 ARG A N 1
ATOM 1471 C CA . ARG A 1 182 ? -19.702 -4.428 29.625 1.00 88.50 182 ARG A CA 1
ATOM 1472 C C . ARG A 1 182 ? -20.358 -3.082 29.917 1.00 88.50 182 ARG A C 1
ATOM 1474 O O . ARG A 1 182 ? -21.363 -3.058 30.617 1.00 88.50 182 ARG A O 1
ATOM 1481 N N . MET A 1 183 ? -19.842 -2.003 29.326 1.00 89.12 183 MET A N 1
ATOM 1482 C CA . MET A 1 183 ? -20.420 -0.663 29.480 1.00 89.12 183 MET A CA 1
ATOM 1483 C C . MET A 1 183 ? -21.856 -0.587 28.948 1.00 89.12 183 MET A C 1
ATOM 1485 O O . MET A 1 183 ? -22.686 0.074 29.559 1.00 89.12 183 MET A O 1
ATOM 1489 N N . ARG A 1 184 ? -22.177 -1.278 27.844 1.00 90.06 184 ARG A N 1
ATOM 1490 C CA . ARG A 1 184 ? -23.548 -1.386 27.319 1.00 90.06 184 ARG A CA 1
ATOM 1491 C C . ARG A 1 184 ? -24.458 -2.080 28.321 1.00 90.06 184 ARG A C 1
ATOM 1493 O O . ARG A 1 184 ? -25.455 -1.496 28.704 1.00 90.06 184 ARG A O 1
ATOM 1500 N N . LYS A 1 185 ? -24.067 -3.254 28.834 1.00 88.94 185 LYS A N 1
ATOM 1501 C CA . LYS A 1 185 ? -24.847 -3.962 29.867 1.00 88.94 185 LYS A CA 1
ATOM 1502 C C . LYS A 1 185 ? -25.066 -3.111 31.119 1.00 88.94 185 LYS A C 1
ATOM 1504 O O . LYS A 1 185 ? -26.152 -3.133 31.684 1.00 88.94 185 LYS A O 1
ATOM 1509 N N . GLU A 1 186 ? -24.051 -2.368 31.547 1.00 90.12 186 GLU A N 1
ATOM 1510 C CA . GLU A 1 186 ? -24.146 -1.455 32.690 1.00 90.12 186 GLU A CA 1
ATOM 1511 C C . GLU A 1 186 ? -25.066 -0.259 32.400 1.00 90.12 186 GLU A C 1
ATOM 1513 O O . GLU A 1 186 ? -25.907 0.085 33.225 1.00 90.12 186 GLU A O 1
ATOM 1518 N N . SER A 1 187 ? -24.962 0.337 31.211 1.00 91.38 187 SER A N 1
ATOM 1519 C CA . SER A 1 187 ? -25.855 1.403 30.746 1.00 91.38 187 SER A CA 1
ATOM 1520 C C . SER A 1 187 ? -27.305 0.926 30.656 1.00 91.38 187 SER A C 1
ATOM 1522 O O . SER A 1 187 ? -28.199 1.599 31.161 1.00 91.38 187 SER A O 1
ATOM 1524 N N . ASP A 1 188 ? -27.536 -0.247 30.068 1.00 91.00 188 ASP A N 1
ATOM 1525 C CA . ASP A 1 188 ? -28.850 -0.877 29.926 1.00 91.00 188 ASP A CA 1
ATOM 1526 C C . ASP A 1 188 ? -29.454 -1.196 31.299 1.00 91.00 188 ASP A C 1
ATOM 1528 O O . ASP A 1 188 ? -30.633 -0.938 31.545 1.00 91.00 188 ASP A O 1
ATOM 1532 N N . PHE A 1 189 ? -28.636 -1.699 32.229 1.00 92.06 189 PHE A N 1
ATOM 1533 C CA . PHE A 1 189 ? -29.048 -1.935 33.610 1.00 92.06 189 PHE A CA 1
ATOM 1534 C C . PHE A 1 189 ? -29.419 -0.627 34.318 1.00 92.06 189 PHE A C 1
ATOM 1536 O O . PHE A 1 189 ? -30.484 -0.544 34.925 1.00 92.06 189 PHE A O 1
ATOM 1543 N N . ASN A 1 190 ? -28.588 0.412 34.210 1.00 91.25 190 ASN A N 1
ATOM 1544 C CA . ASN A 1 190 ? -28.863 1.721 34.805 1.00 91.25 190 ASN A CA 1
ATOM 1545 C C . ASN A 1 190 ? -30.125 2.373 34.214 1.00 91.25 190 ASN A C 1
ATOM 1547 O O . ASN A 1 190 ? -30.928 2.939 34.958 1.00 91.25 190 ASN A O 1
ATOM 1551 N N . ALA A 1 191 ? -30.338 2.255 32.900 1.00 90.94 191 ALA A N 1
ATOM 1552 C CA . ALA A 1 191 ? -31.551 2.720 32.231 1.00 90.94 191 ALA A CA 1
ATOM 1553 C C . ALA A 1 191 ? -32.790 1.973 32.744 1.00 90.94 191 ALA A C 1
ATOM 1555 O O . ALA A 1 191 ? -33.796 2.598 33.081 1.00 90.94 191 ALA A O 1
ATOM 1556 N N . LEU A 1 192 ? -32.704 0.647 32.894 1.00 90.12 192 LEU A N 1
ATOM 1557 C CA . LEU A 1 192 ? -33.781 -0.155 33.469 1.00 90.12 192 LEU A CA 1
ATOM 1558 C C . LEU A 1 192 ? -34.076 0.244 34.925 1.00 90.12 192 LEU A C 1
ATOM 1560 O O . LEU A 1 192 ? -35.242 0.382 35.290 1.00 90.12 192 LEU A O 1
ATOM 1564 N N . GLN A 1 193 ? -33.045 0.478 35.744 1.00 88.94 193 GLN A N 1
ATOM 1565 C CA . GLN A 1 193 ? -33.206 0.962 37.121 1.00 88.94 193 GLN A CA 1
ATOM 1566 C C . GLN A 1 193 ? -33.923 2.321 37.165 1.00 88.94 193 GLN A C 1
ATOM 1568 O O . GLN A 1 193 ? -34.821 2.511 37.983 1.00 88.94 193 GLN A O 1
ATOM 1573 N N . GLN A 1 194 ? -33.581 3.258 36.273 1.00 89.81 194 GLN A N 1
ATOM 1574 C CA . GLN A 1 194 ? -34.289 4.540 36.170 1.00 89.81 194 GLN A CA 1
ATOM 1575 C C . GLN A 1 194 ? -35.760 4.365 35.782 1.00 89.81 194 GLN A C 1
ATOM 1577 O O . GLN A 1 194 ? -36.624 4.965 36.419 1.00 89.81 194 GLN A O 1
ATOM 1582 N N . LEU A 1 195 ? -36.050 3.531 34.781 1.00 88.88 195 LEU A N 1
ATOM 1583 C CA . LEU A 1 195 ? -37.415 3.287 34.301 1.00 88.88 195 LEU A CA 1
ATOM 1584 C C . LEU A 1 195 ? -38.287 2.588 35.352 1.00 88.88 195 LEU A C 1
ATOM 1586 O O . LEU A 1 195 ? -39.471 2.885 35.465 1.00 88.88 195 LEU A O 1
ATOM 1590 N N . LEU A 1 196 ? -37.716 1.686 36.156 1.00 86.19 196 LEU A N 1
ATOM 1591 C CA . LEU A 1 196 ? -38.434 1.029 37.254 1.00 86.19 196 LEU A CA 1
ATOM 1592 C C . LEU A 1 196 ? -38.790 1.986 38.402 1.00 86.19 196 LEU A C 1
ATOM 1594 O O . LEU A 1 196 ? -39.760 1.737 39.112 1.00 86.19 196 LEU A O 1
ATOM 1598 N N . ASN A 1 197 ? -38.037 3.076 38.566 1.00 87.44 197 ASN A N 1
ATOM 1599 C CA . ASN A 1 197 ? -38.267 4.079 39.608 1.00 87.44 197 ASN A CA 1
ATOM 1600 C C . ASN A 1 197 ? -39.266 5.178 39.200 1.00 87.44 197 ASN A C 1
ATOM 1602 O O . ASN A 1 197 ? -39.638 6.008 40.030 1.00 87.44 197 ASN A O 1
ATOM 1606 N N . GLN A 1 198 ? -39.702 5.217 37.940 1.00 83.56 198 GLN A N 1
ATOM 1607 C CA . GLN A 1 198 ? -40.683 6.188 37.454 1.00 83.56 198 GLN A CA 1
ATOM 1608 C C . GLN A 1 198 ? -42.117 5.661 37.633 1.00 83.56 198 GLN A C 1
ATOM 1610 O O . GLN A 1 198 ? -42.423 4.519 37.303 1.00 83.56 198 GLN A O 1
ATOM 1615 N N . THR A 1 199 ? -43.020 6.508 38.142 1.00 73.94 199 THR A N 1
ATOM 1616 C CA . THR A 1 199 ? -44.419 6.140 38.440 1.00 73.94 199 THR A CA 1
ATOM 1617 C C . THR A 1 199 ? -45.365 6.254 37.241 1.00 73.94 199 THR A C 1
ATOM 1619 O O . THR A 1 199 ? -46.443 5.663 37.260 1.00 73.94 199 THR A O 1
ATOM 1622 N N . HIS A 1 200 ? -44.974 6.988 36.193 1.00 75.06 200 HIS A N 1
ATOM 1623 C CA . HIS A 1 200 ? -45.749 7.159 34.963 1.00 75.06 200 HIS A CA 1
ATOM 1624 C C . HIS A 1 200 ? -44.818 7.069 33.748 1.00 75.06 200 HIS A C 1
ATOM 1626 O O . HIS A 1 200 ? -44.029 7.982 33.509 1.00 75.06 200 HIS A O 1
ATOM 1632 N N . LEU A 1 201 ? -44.909 5.973 32.991 1.00 82.88 201 LEU A N 1
ATOM 1633 C CA . LEU A 1 201 ? -44.169 5.780 31.743 1.00 82.88 201 LEU A CA 1
ATOM 1634 C C . LEU A 1 201 ? -45.064 6.058 30.532 1.00 82.88 201 LEU A C 1
ATOM 1636 O O . LEU A 1 201 ? -46.239 5.695 30.504 1.00 82.88 201 LEU A O 1
ATOM 1640 N N . SER A 1 202 ? -44.477 6.695 29.518 1.00 84.62 202 SER A N 1
ATOM 1641 C CA . SER A 1 202 ? -45.060 6.774 28.174 1.00 84.62 202 SER A CA 1
ATOM 1642 C C . SER A 1 202 ? -45.137 5.368 27.555 1.00 84.62 202 SER A C 1
ATOM 1644 O O . SER A 1 202 ? -44.238 4.569 27.828 1.00 84.62 202 SER A O 1
ATOM 1646 N N . PRO A 1 203 ? -46.126 5.061 26.691 1.00 84.50 203 PRO A N 1
ATOM 1647 C CA . PRO A 1 203 ? -46.225 3.759 26.024 1.00 84.50 203 PRO A CA 1
ATOM 1648 C C . PRO A 1 203 ? -44.921 3.309 25.341 1.00 84.50 203 PRO A C 1
ATOM 1650 O O . PRO A 1 203 ? -44.498 2.175 25.528 1.00 84.50 203 PRO A O 1
ATOM 1653 N N . GLU A 1 204 ? -44.215 4.217 24.657 1.00 84.06 204 GLU A N 1
ATOM 1654 C CA . GLU A 1 204 ? -42.922 3.922 24.007 1.00 84.06 204 GLU A CA 1
ATOM 1655 C C . GLU A 1 204 ? -41.809 3.553 25.006 1.00 84.06 204 GLU A C 1
ATOM 1657 O O . GLU A 1 204 ? -40.946 2.726 24.714 1.00 84.06 204 GLU A O 1
ATOM 1662 N N . LEU A 1 205 ? -41.819 4.150 26.203 1.00 83.44 205 LEU A N 1
ATOM 1663 C CA . LEU A 1 205 ? -40.846 3.841 27.256 1.00 83.44 205 LEU A CA 1
ATOM 1664 C C . LEU A 1 205 ? -41.179 2.526 27.965 1.00 83.44 205 LEU A C 1
ATOM 1666 O O . LEU A 1 205 ? -40.269 1.845 28.439 1.00 83.44 205 LEU A O 1
ATOM 1670 N N . GLU A 1 206 ? -42.460 2.159 28.038 1.00 84.31 206 GLU A N 1
ATOM 1671 C CA . GLU A 1 206 ? -42.887 0.864 28.571 1.00 84.31 206 GLU A CA 1
ATOM 1672 C C . GLU A 1 206 ? -42.476 -0.273 27.624 1.00 84.31 206 GLU A C 1
ATOM 1674 O O . GLU A 1 206 ? -41.952 -1.283 28.089 1.00 84.31 206 GLU A O 1
ATOM 1679 N N . ASP A 1 207 ? -42.599 -0.079 26.308 1.00 88.44 207 ASP A N 1
ATOM 1680 C CA . ASP A 1 207 ? -42.118 -1.039 25.305 1.00 88.44 207 ASP A CA 1
ATOM 1681 C C . ASP A 1 207 ? -40.594 -1.226 25.390 1.00 88.44 207 ASP A C 1
ATOM 1683 O O . ASP A 1 207 ? -40.106 -2.357 25.477 1.00 88.44 207 ASP A O 1
ATOM 1687 N N . TYR A 1 208 ? -39.838 -0.127 25.480 1.00 87.94 208 TYR A N 1
ATOM 1688 C CA . TYR A 1 208 ? -38.382 -0.169 25.656 1.00 87.94 208 TYR A CA 1
ATOM 1689 C C . TYR A 1 208 ? -37.961 -0.847 26.975 1.00 87.94 208 TYR A C 1
ATOM 1691 O O . TYR A 1 208 ? -37.026 -1.650 27.019 1.00 87.94 208 TYR A O 1
ATOM 1699 N N . LYS A 1 209 ? -38.690 -0.596 28.068 1.00 88.25 209 LYS A N 1
ATOM 1700 C CA . LYS A 1 209 ? -38.497 -1.283 29.355 1.00 88.25 209 LYS A CA 1
ATOM 1701 C C . LYS A 1 209 ? -38.754 -2.789 29.245 1.00 88.25 209 LYS A C 1
ATOM 1703 O O . LYS A 1 209 ? -37.998 -3.576 29.819 1.00 88.25 209 LYS A O 1
ATOM 1708 N N . GLN A 1 210 ? -39.802 -3.208 28.533 1.00 88.06 210 GLN A N 1
ATOM 1709 C CA . GLN A 1 210 ? -40.094 -4.627 28.302 1.00 88.06 210 GLN A CA 1
ATOM 1710 C C . GLN A 1 210 ? -39.011 -5.299 27.450 1.00 88.06 210 GLN A C 1
ATOM 1712 O O . GLN A 1 210 ? -38.624 -6.432 27.745 1.00 88.06 210 GLN A O 1
ATOM 1717 N N . GLU A 1 211 ? -38.480 -4.604 26.444 1.00 90.75 211 GLU A N 1
ATOM 1718 C CA . GLU A 1 211 ? -37.365 -5.084 25.622 1.00 90.75 211 GLU A CA 1
ATOM 1719 C C . GLU A 1 211 ? -36.099 -5.318 26.464 1.00 90.75 211 GLU A C 1
ATOM 1721 O O . GLU A 1 211 ? -35.514 -6.405 26.417 1.00 90.75 211 GLU A O 1
ATOM 1726 N N . LEU A 1 212 ? -35.735 -4.356 27.321 1.00 89.25 212 LEU A N 1
ATOM 1727 C CA . LEU A 1 212 ? -34.628 -4.508 28.270 1.00 89.25 212 LEU A CA 1
ATOM 1728 C C . LEU A 1 212 ? -34.866 -5.670 29.250 1.00 89.25 212 LEU A C 1
ATOM 1730 O O . LEU A 1 212 ? -33.979 -6.486 29.483 1.00 89.25 212 LEU A O 1
ATOM 1734 N N . LEU A 1 213 ? -36.076 -5.825 29.795 1.00 87.75 213 LEU A N 1
ATOM 1735 C CA . LEU A 1 213 ? -36.394 -6.957 30.676 1.00 87.75 213 LEU A CA 1
ATOM 1736 C C . LEU A 1 213 ? -36.267 -8.315 29.972 1.00 87.75 213 LEU A C 1
ATOM 1738 O O . LEU A 1 213 ? -35.877 -9.301 30.602 1.00 87.75 213 LEU A O 1
ATOM 1742 N N . GLN A 1 214 ? -36.595 -8.394 28.682 1.00 88.19 214 GLN A N 1
ATOM 1743 C CA . GLN A 1 214 ? -36.417 -9.615 27.898 1.00 88.19 214 GLN A CA 1
ATOM 1744 C C . GLN A 1 214 ? -34.943 -9.906 27.597 1.00 88.19 214 GLN A C 1
ATOM 1746 O O . GLN A 1 214 ? -34.550 -11.075 27.629 1.00 88.19 214 GLN A O 1
ATOM 1751 N N . SER A 1 215 ? -34.124 -8.880 27.342 1.00 84.38 215 SER A N 1
ATOM 1752 C CA . SER A 1 215 ? -32.693 -9.058 27.061 1.00 84.38 215 SER A CA 1
ATOM 1753 C C . SER A 1 215 ? -31.935 -9.625 28.269 1.00 84.38 215 SER A C 1
ATOM 1755 O O . SER A 1 215 ? -31.096 -10.510 28.099 1.00 84.38 215 SER A O 1
ATOM 1757 N N . PHE A 1 216 ? -32.306 -9.231 29.494 1.00 83.56 216 PHE A N 1
ATOM 1758 C CA . PHE A 1 216 ? -31.742 -9.790 30.731 1.00 83.56 216 PHE A CA 1
ATOM 1759 C C . PHE A 1 216 ? -32.273 -11.188 31.096 1.00 83.56 216 PHE A C 1
ATOM 1761 O O . PHE A 1 216 ? -31.592 -11.913 31.813 1.00 83.56 216 PHE A O 1
ATOM 1768 N N . LYS A 1 217 ? -33.450 -11.598 30.600 1.00 82.56 217 LYS A N 1
ATOM 1769 C CA . LYS A 1 217 ? -34.011 -12.951 30.817 1.00 82.56 217 LYS A CA 1
ATOM 1770 C C . LYS A 1 217 ? -33.442 -14.024 29.881 1.00 82.56 217 LYS A C 1
ATOM 1772 O O . LYS A 1 217 ? -33.649 -15.206 30.131 1.00 82.56 217 LYS A O 1
ATOM 1777 N N . ARG A 1 218 ? -32.809 -13.629 28.770 1.00 70.19 218 ARG A N 1
ATOM 1778 C CA . ARG A 1 218 ? -32.277 -14.544 27.738 1.00 70.19 218 ARG A CA 1
ATOM 1779 C C . ARG A 1 218 ? -30.849 -15.045 28.005 1.00 70.19 218 ARG A C 1
ATOM 1781 O O . ARG A 1 218 ? -30.323 -15.783 27.174 1.00 70.19 218 ARG A O 1
ATOM 1788 N N . HIS A 1 219 ? -30.239 -14.664 29.123 1.00 53.47 219 HIS A N 1
ATOM 1789 C CA . HIS A 1 219 ? -28.946 -15.166 29.595 1.00 53.47 219 HIS A CA 1
ATOM 1790 C C . HIS A 1 219 ? -29.131 -16.100 30.788 1.00 53.47 219 HIS A C 1
ATOM 1792 O O . HIS A 1 219 ? -28.324 -17.050 30.881 1.00 53.47 219 HIS A O 1
#

Foldseek 3Di:
DDPPPPPPPDPDDDPVVVLVVVLVVLVVVCVVPPPPDDDDDSLRVVVLVVLVVQLVVLLVVLLVVLVVVDDPPDDPVNSNVSSVVVDDVVSCPDSPPPCPDDPPPDPDDDPPPPPCPDPDDDDDDDDDDDVVVVVVVVVVVVVVVVVVVVVVVVVVVVVVVVVVVVVVVVVVVVVVVVVVVVVVLVVLVVLLVVLVPDPDDDPVSVVSNVVSVVVVVVD

Secondary structure (DSSP, 8-state):
----------S---HHHHHHHHHHHHHHHHHHSTTTS----HHHHHHHHHHHHHHHHHHHHHHHHHHHT--TT--HHHHHHHHHHHS-GGG-----TT----S----TT--------------S------HHHHHHHHHHHHHHHHHHHHHHHHHHHHHHHHHHHHHHHHHHHHHHHHHHHHHHHHHHHHHHHHHHT-SS--HHHHHHHHHHHHHHHT-

Sequence (219 aa):
MRVLEDSIVGTDQANEAFWNRVKSFYDEAREANPGVLKKRTRAMLDGRFRRISTQVMKWSSCMEVASRRKGSGMSEDDVIADARKLYKPEYSTPISLDDESMATKRPEGVKVAKRNRGKKKVDGNTFGVDSNNQDKINKRLEMITQTTAREHDIQQRRLEVDEARIQLHREMMEFTERREARMRKESDFNALQQLLNQTHLSPELEDYKQELLQSFKRH